Protein AF-A0A7V5WLK6-F1 (afdb_monomer)

Radius of gyration: 20.04 Å; Cα contacts (8 Å, |Δi|>4): 239; chains: 1; bounding box: 49×40×52 Å

Secondary structure (DSSP, 8-state):
-HHHHHHHHHHHHHHHHHHHHHHHHHHHHHTHHHHHHHHHS-SS-TTSS---S--TTSTTHHHHHHHTHHHHHHHHHHHHHHHHHTTT-GGGGGTHHHHHHHHHHHIIIIIIIIIIIIITT--PPPGGGBGGGT-SBPP--TTS----SS--SSS-HHHHHHHGGGTHHHHHTTT-HHHHHHHHHHHHHHHHHHHHHT----

Sequence (202 aa):
MRDLRMNAFCIRICLVAAFLVSASAVIWFTDADLIIARSIYPSGYMFEGIFRWPGWRVNPWAFLYNFAYIPGAILSGSALLILLGSLFVRFLKIYRRSALFLVLLLAIEPGLIVNILFKEHYGRARFVELVGFGGKYQYTNMWEPGESSNNSSFPSGHAAISFYMMAPWFLMRRRKPSQAISWLVGGIGFGLLVGLAILRPT

Structure (mmCIF, N/CA/C/O backbone):
data_AF-A0A7V5WLK6-F1
#
_entry.id   AF-A0A7V5WLK6-F1
#
loop_
_atom_site.group_PDB
_atom_site.id
_atom_site.type_symbol
_atom_site.label_atom_id
_atom_site.label_alt_id
_atom_site.label_comp_id
_atom_site.label_asym_id
_atom_site.label_entity_id
_atom_site.label_seq_id
_atom_site.pdbx_PDB_ins_code
_atom_site.Cartn_x
_atom_site.Cartn_y
_atom_site.Cartn_z
_atom_site.occupancy
_atom_site.B_iso_or_equiv
_atom_site.auth_seq_id
_atom_site.auth_comp_id
_atom_site.auth_asym_id
_atom_site.auth_atom_id
_atom_site.pdbx_PDB_model_num
ATOM 1 N N . MET A 1 1 ? -11.512 24.702 22.474 1.00 60.03 1 MET A N 1
ATOM 2 C CA . MET A 1 1 ? -10.616 23.511 22.557 1.00 60.03 1 MET A CA 1
ATOM 3 C C . MET A 1 1 ? -10.892 22.429 21.500 1.00 60.03 1 MET A C 1
ATOM 5 O O . MET A 1 1 ? -9.925 21.829 21.039 1.00 60.03 1 MET A O 1
ATOM 9 N N . ARG A 1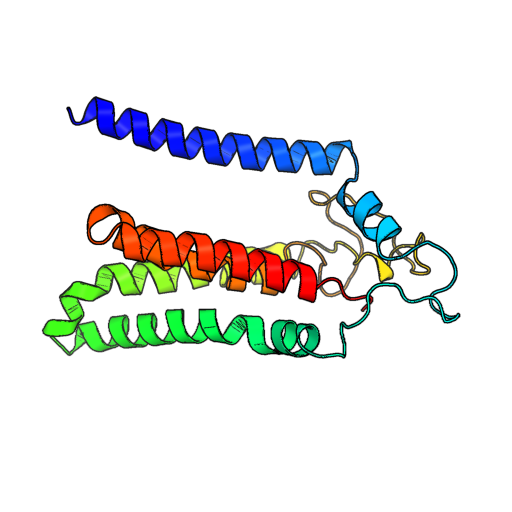 2 ? -12.149 22.138 21.106 1.00 65.81 2 ARG A N 1
ATOM 10 C CA . ARG A 1 2 ? -12.443 21.172 20.018 1.00 65.81 2 ARG A CA 1
ATOM 11 C C . ARG A 1 2 ? -11.971 21.660 18.643 1.00 65.81 2 ARG A C 1
ATOM 13 O O . ARG A 1 2 ? -11.353 20.873 17.934 1.00 65.81 2 ARG A O 1
ATOM 20 N N . ASP A 1 3 ? -12.148 22.943 18.335 1.00 67.12 3 ASP A N 1
ATOM 21 C CA . ASP A 1 3 ? -11.776 23.509 17.024 1.00 67.12 3 ASP A CA 1
ATOM 22 C C . ASP A 1 3 ? -10.267 23.463 16.775 1.00 67.12 3 ASP A C 1
ATOM 24 O O . ASP A 1 3 ? -9.822 23.013 15.726 1.00 67.12 3 ASP A O 1
ATOM 28 N N . LEU A 1 4 ? -9.456 23.767 17.794 1.00 70.19 4 LEU A N 1
ATOM 29 C CA . LEU A 1 4 ? -7.994 23.645 17.717 1.00 70.19 4 LEU A CA 1
ATOM 30 C C . LEU A 1 4 ? -7.533 22.202 17.427 1.00 70.19 4 LEU A C 1
ATOM 32 O O . LEU A 1 4 ? -6.578 21.992 16.681 1.00 70.19 4 LEU A O 1
ATOM 36 N N . ARG A 1 5 ? -8.219 21.188 17.979 1.00 71.44 5 ARG A N 1
ATOM 37 C CA . ARG A 1 5 ? -7.907 19.770 17.709 1.00 71.44 5 ARG A CA 1
ATOM 38 C C . ARG A 1 5 ? -8.354 19.327 16.317 1.00 71.44 5 ARG A C 1
ATOM 40 O O . ARG A 1 5 ? -7.679 18.491 15.719 1.00 71.44 5 ARG A O 1
ATOM 47 N N . MET A 1 6 ? -9.471 19.857 15.824 1.00 70.94 6 MET A N 1
ATOM 48 C CA . MET A 1 6 ? -9.970 19.575 14.478 1.00 70.94 6 MET A CA 1
ATOM 49 C C . MET A 1 6 ? -9.052 20.193 13.422 1.00 70.94 6 MET A C 1
ATOM 51 O O . MET A 1 6 ? -8.607 19.485 12.522 1.00 70.94 6 MET A O 1
ATOM 55 N N . ASN A 1 7 ? -8.636 21.444 13.624 1.00 81.25 7 ASN A N 1
ATOM 56 C CA . ASN A 1 7 ? -7.685 22.133 12.755 1.00 81.25 7 ASN A CA 1
ATOM 57 C C . ASN A 1 7 ? -6.349 21.386 12.697 1.00 81.25 7 ASN A C 1
ATOM 59 O O . ASN A 1 7 ? -5.850 21.103 11.614 1.00 81.25 7 ASN A O 1
ATOM 63 N N . ALA A 1 8 ? -5.809 20.955 13.842 1.00 81.56 8 ALA A N 1
ATOM 64 C CA . ALA A 1 8 ? -4.572 20.175 13.872 1.00 81.56 8 ALA A CA 1
ATOM 65 C C . ALA A 1 8 ? -4.686 18.816 13.150 1.00 81.56 8 ALA A C 1
ATOM 67 O O . ALA A 1 8 ? -3.708 18.342 12.574 1.00 81.56 8 ALA A O 1
ATOM 68 N N . PHE A 1 9 ? -5.853 18.166 13.181 1.00 81.25 9 PHE A N 1
ATOM 69 C CA . PHE A 1 9 ? -6.082 16.911 12.460 1.00 81.25 9 PHE A CA 1
ATOM 70 C C . PHE A 1 9 ? -6.168 17.130 10.947 1.00 81.25 9 PHE A C 1
ATOM 72 O O . PHE A 1 9 ? -5.478 16.433 10.204 1.00 81.25 9 PHE A O 1
ATOM 79 N N . CYS A 1 10 ? -6.950 18.119 10.507 1.00 85.56 10 CYS A N 1
ATOM 80 C CA . CYS A 1 10 ? -7.061 18.481 9.096 1.00 85.56 10 CYS A CA 1
ATOM 81 C C . CYS A 1 10 ? -5.704 18.903 8.528 1.00 85.56 10 CYS A C 1
ATOM 83 O O . CYS A 1 10 ? -5.303 18.390 7.492 1.00 85.56 10 CYS A O 1
ATOM 85 N N . ILE A 1 11 ? -4.944 19.731 9.255 1.00 89.88 11 ILE A N 1
ATOM 86 C CA . ILE A 1 11 ? -3.589 20.137 8.858 1.00 89.88 11 ILE A CA 1
ATOM 87 C C . ILE A 1 11 ? -2.695 18.911 8.647 1.00 89.88 11 ILE A C 1
ATOM 89 O O . ILE A 1 11 ? -2.031 18.816 7.622 1.00 89.88 11 ILE A O 1
ATOM 93 N N . ARG A 1 12 ? -2.698 17.933 9.563 1.00 89.25 12 ARG A N 1
ATOM 94 C CA . ARG A 1 12 ? -1.888 16.709 9.405 1.00 89.25 12 ARG A CA 1
ATOM 95 C C . ARG A 1 12 ? -2.280 15.901 8.170 1.00 89.25 12 ARG A C 1
ATOM 97 O O . ARG A 1 12 ? -1.393 15.398 7.492 1.00 89.25 12 ARG A O 1
ATOM 104 N N . ILE A 1 13 ? -3.576 15.777 7.882 1.00 88.69 13 ILE A N 1
ATOM 105 C CA . ILE A 1 13 ? -4.048 15.101 6.665 1.00 88.69 13 ILE A CA 1
ATOM 106 C C . ILE A 1 13 ? -3.577 15.860 5.428 1.00 88.69 13 ILE A C 1
ATOM 108 O O . ILE A 1 13 ? -3.005 15.244 4.535 1.00 88.69 13 ILE A O 1
ATOM 112 N N . CYS A 1 14 ? -3.761 17.181 5.395 1.00 92.31 14 CYS A N 1
ATOM 113 C CA . CYS A 1 14 ? -3.332 18.009 4.274 1.00 92.31 14 CYS A CA 1
ATOM 114 C C . CYS A 1 14 ? -1.820 17.924 4.054 1.00 92.31 14 CYS A C 1
ATOM 116 O O . CYS A 1 14 ? -1.391 17.834 2.914 1.00 92.31 14 CYS A O 1
ATOM 118 N N . LEU A 1 15 ? -1.015 17.892 5.120 1.00 93.81 15 LEU A N 1
ATOM 119 C CA . LEU A 1 15 ? 0.437 17.738 5.017 1.00 93.81 15 LEU A CA 1
ATOM 120 C C . LEU A 1 15 ? 0.835 16.381 4.430 1.00 93.81 15 LEU A C 1
ATOM 122 O O . LEU A 1 15 ? 1.693 16.329 3.555 1.00 93.81 15 LEU A O 1
ATOM 126 N N . VAL A 1 16 ? 0.206 15.289 4.875 1.00 92.12 16 VAL A N 1
ATOM 127 C CA . VAL A 1 16 ? 0.465 13.954 4.310 1.00 92.12 16 VAL A CA 1
ATOM 128 C C . VAL A 1 16 ? 0.020 13.893 2.850 1.00 92.12 16 VAL A C 1
ATOM 130 O O . VAL A 1 16 ? 0.773 13.415 2.009 1.00 92.12 16 VAL A O 1
ATOM 133 N N . ALA A 1 17 ? -1.165 14.412 2.527 1.00 92.75 17 ALA A N 1
ATOM 134 C CA . ALA A 1 17 ? -1.665 14.453 1.158 1.00 92.75 17 ALA A CA 1
ATOM 135 C C . ALA A 1 17 ? -0.754 15.294 0.253 1.00 92.75 17 ALA A C 1
ATOM 137 O O . ALA A 1 17 ? -0.363 14.829 -0.812 1.00 92.75 17 ALA A O 1
ATOM 138 N N . ALA A 1 18 ? -0.348 16.483 0.702 1.00 95.12 18 ALA A N 1
ATOM 139 C CA . ALA A 1 18 ? 0.586 17.340 -0.019 1.00 95.12 18 ALA A CA 1
ATOM 140 C C . ALA A 1 18 ? 1.934 16.644 -0.230 1.00 95.12 18 ALA A C 1
ATOM 142 O O . ALA A 1 18 ? 2.468 16.691 -1.329 1.00 95.12 18 ALA A O 1
ATOM 143 N N . PHE A 1 19 ? 2.462 15.947 0.779 1.00 95.38 19 PHE A N 1
ATOM 144 C CA . PHE A 1 19 ? 3.685 15.161 0.626 1.00 95.38 19 PHE A CA 1
ATOM 145 C C . PHE A 1 19 ? 3.534 14.063 -0.436 1.00 95.38 19 PHE A C 1
ATOM 147 O O . PHE A 1 19 ? 4.385 13.955 -1.313 1.00 95.38 19 PHE A O 1
ATOM 154 N N . LEU A 1 20 ? 2.450 13.280 -0.396 1.00 93.12 20 LEU A N 1
ATOM 155 C CA . LEU A 1 20 ? 2.212 12.195 -1.355 1.00 93.12 20 LEU A CA 1
ATOM 156 C C . LEU A 1 20 ? 1.997 12.714 -2.783 1.00 93.12 20 LEU A C 1
ATOM 158 O O . LEU A 1 20 ? 2.531 12.135 -3.728 1.00 93.12 20 LEU A O 1
ATOM 162 N N . VAL A 1 21 ? 1.255 13.812 -2.945 1.00 94.31 21 VAL A N 1
ATOM 163 C CA . VAL A 1 21 ? 1.033 14.461 -4.245 1.00 94.31 21 VAL A CA 1
ATOM 164 C C . VAL A 1 21 ? 2.337 15.039 -4.781 1.00 94.31 21 VAL A C 1
ATOM 166 O O . VAL A 1 21 ? 2.666 14.794 -5.935 1.00 94.31 21 VAL A O 1
ATOM 169 N N . SER A 1 22 ? 3.118 15.734 -3.952 1.00 95.00 22 SER A N 1
ATOM 170 C CA . SER A 1 22 ? 4.418 16.278 -4.354 1.00 95.00 22 SER A CA 1
ATOM 171 C C . SER A 1 22 ? 5.411 15.176 -4.715 1.00 95.00 22 SER A C 1
ATOM 173 O O . SER A 1 22 ? 6.064 15.268 -5.748 1.00 95.00 22 SER A O 1
ATOM 175 N N . ALA A 1 23 ? 5.498 14.105 -3.920 1.00 92.62 23 ALA A N 1
ATOM 176 C CA . ALA A 1 23 ? 6.332 12.948 -4.241 1.00 92.62 23 ALA A CA 1
ATOM 177 C C . ALA A 1 23 ? 5.900 12.305 -5.567 1.00 92.62 23 ALA A C 1
ATOM 179 O O . ALA A 1 23 ? 6.743 11.972 -6.397 1.00 92.62 23 ALA A O 1
ATOM 180 N N . SER A 1 24 ? 4.587 12.203 -5.797 1.00 91.62 24 SER A N 1
ATOM 181 C CA . SER A 1 24 ? 4.051 11.694 -7.057 1.00 91.62 24 SER A CA 1
ATOM 182 C C . SER A 1 24 ? 4.385 12.617 -8.234 1.00 91.62 24 SER A C 1
ATOM 184 O O . SER A 1 24 ? 4.811 12.152 -9.284 1.00 91.62 24 SER A O 1
ATOM 186 N N . ALA A 1 25 ? 4.259 13.932 -8.065 1.00 93.25 25 ALA A N 1
ATOM 187 C CA . ALA A 1 25 ? 4.612 14.899 -9.097 1.00 93.25 25 ALA A CA 1
ATOM 188 C C . ALA A 1 25 ? 6.106 14.825 -9.445 1.00 93.25 25 ALA A C 1
ATOM 190 O O . ALA A 1 25 ? 6.458 14.828 -10.618 1.00 93.25 25 ALA A O 1
ATOM 191 N N . VAL A 1 26 ? 6.984 14.691 -8.444 1.00 93.88 26 VAL A N 1
ATOM 192 C CA . VAL A 1 26 ? 8.426 14.526 -8.674 1.00 93.88 26 VAL A CA 1
ATOM 193 C C . VAL A 1 26 ? 8.701 13.282 -9.512 1.00 93.88 26 VAL A C 1
ATOM 195 O O . VAL A 1 26 ? 9.398 13.389 -10.516 1.00 93.88 26 VAL A O 1
ATOM 198 N N . ILE A 1 27 ? 8.139 12.124 -9.148 1.00 91.62 27 ILE A N 1
ATOM 199 C CA . ILE A 1 27 ? 8.331 10.887 -9.921 1.00 91.62 27 ILE A CA 1
ATOM 200 C C . ILE A 1 27 ? 7.817 11.073 -11.353 1.00 91.62 27 ILE A C 1
ATOM 202 O O . ILE A 1 27 ? 8.524 10.728 -12.292 1.00 91.62 27 ILE A O 1
ATOM 206 N N . TRP A 1 28 ? 6.645 11.690 -11.513 1.00 91.25 28 TRP A N 1
ATOM 207 C CA . TRP A 1 28 ? 6.031 11.926 -12.816 1.00 91.25 28 TRP A CA 1
ATOM 208 C C . TRP A 1 28 ? 6.893 12.812 -13.723 1.00 91.25 28 TRP A C 1
ATOM 210 O O . TRP A 1 28 ? 7.136 12.459 -14.867 1.00 91.25 28 TRP A O 1
ATOM 220 N N . PHE A 1 29 ? 7.387 13.949 -13.227 1.00 92.88 29 PHE A N 1
ATOM 221 C CA . PHE A 1 29 ? 8.146 14.897 -14.051 1.00 92.88 29 PHE A CA 1
ATOM 222 C C . PHE A 1 29 ? 9.606 14.503 -14.291 1.00 92.88 29 PHE A C 1
ATOM 224 O O . PHE A 1 29 ? 10.246 15.087 -15.163 1.00 92.88 29 PHE A O 1
ATOM 231 N N . THR A 1 30 ? 10.158 13.575 -13.507 1.00 91.44 30 THR A N 1
ATOM 232 C CA . THR A 1 30 ? 11.584 13.214 -13.588 1.00 91.44 30 THR A CA 1
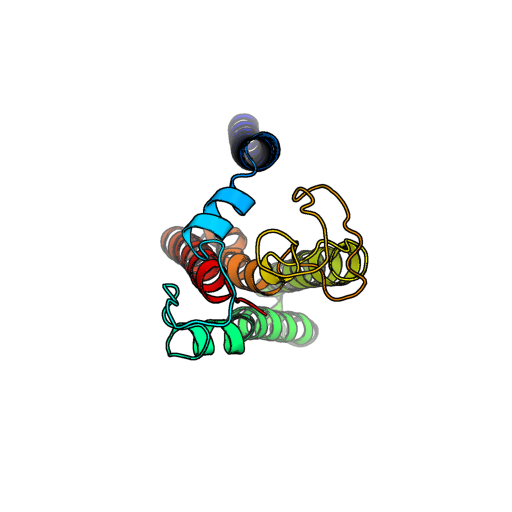ATOM 233 C C . THR A 1 30 ? 11.834 11.793 -14.075 1.00 91.44 30 THR A C 1
ATOM 235 O O . THR A 1 30 ? 12.996 11.419 -14.221 1.00 91.44 30 THR A O 1
ATOM 238 N N . ASP A 1 31 ? 10.780 10.996 -14.287 1.00 90.06 31 ASP A N 1
ATOM 239 C CA . ASP A 1 31 ? 10.880 9.555 -14.547 1.00 90.06 31 ASP A CA 1
ATOM 240 C C . ASP A 1 31 ? 11.804 8.868 -13.527 1.00 90.06 31 ASP A C 1
ATOM 242 O O . ASP A 1 31 ? 12.641 8.018 -13.855 1.00 90.06 31 ASP A O 1
ATOM 246 N N . ALA A 1 32 ? 11.702 9.296 -12.260 1.00 89.44 32 ALA A N 1
ATOM 247 C CA . ALA A 1 32 ? 12.601 8.860 -11.194 1.00 89.44 32 ALA A CA 1
ATOM 248 C C . ALA A 1 32 ? 12.597 7.335 -11.038 1.00 89.44 32 ALA A C 1
ATOM 250 O O . ALA A 1 32 ? 13.627 6.736 -10.735 1.00 89.44 32 ALA A O 1
ATOM 251 N N . ASP A 1 33 ? 11.451 6.699 -11.262 1.00 87.25 33 ASP A N 1
ATOM 252 C CA . ASP A 1 33 ? 11.305 5.251 -11.238 1.00 87.25 33 ASP A CA 1
ATOM 253 C C . ASP A 1 33 ? 12.078 4.567 -12.376 1.00 87.25 33 ASP A C 1
ATOM 255 O O . ASP A 1 33 ? 12.741 3.559 -12.125 1.00 87.25 33 ASP A O 1
ATOM 259 N N . LEU A 1 34 ? 12.089 5.133 -13.588 1.00 86.38 34 LEU A N 1
ATOM 260 C CA . LEU A 1 34 ? 12.911 4.643 -14.698 1.00 86.38 34 LEU A CA 1
ATOM 261 C C . LEU A 1 34 ? 14.410 4.833 -14.428 1.00 86.38 34 LEU A C 1
ATOM 263 O O . LEU A 1 34 ? 15.204 3.934 -14.711 1.00 86.38 34 LEU A O 1
ATOM 267 N N . ILE A 1 35 ? 14.809 5.975 -13.860 1.00 87.62 35 ILE A N 1
ATOM 268 C CA . ILE A 1 35 ? 16.206 6.250 -13.482 1.00 87.62 35 ILE A CA 1
ATOM 269 C C . ILE A 1 35 ? 16.682 5.244 -12.427 1.00 87.62 35 ILE A C 1
ATOM 271 O O . ILE A 1 35 ? 17.764 4.666 -12.560 1.00 87.62 35 ILE A O 1
ATOM 275 N N . ILE A 1 36 ? 15.862 4.988 -11.403 1.00 84.31 36 ILE A N 1
ATOM 276 C CA . ILE A 1 36 ? 16.144 3.977 -10.379 1.00 84.31 36 ILE A CA 1
ATOM 277 C C . ILE A 1 36 ? 16.197 2.580 -11.009 1.00 84.31 36 ILE A C 1
ATOM 279 O O . ILE A 1 36 ? 17.116 1.817 -10.725 1.00 84.31 36 ILE A O 1
ATOM 283 N N . ALA A 1 37 ? 15.271 2.239 -11.908 1.00 81.50 37 ALA A N 1
ATOM 284 C CA . ALA A 1 37 ? 15.290 0.947 -12.588 1.00 81.50 37 ALA A CA 1
ATOM 285 C C . ALA A 1 37 ? 16.581 0.743 -13.398 1.00 81.50 37 ALA A C 1
ATOM 287 O O . ALA A 1 37 ? 17.187 -0.321 -13.309 1.00 81.50 37 ALA A O 1
ATOM 288 N N . ARG A 1 38 ? 17.052 1.766 -14.124 1.00 80.31 38 ARG A N 1
ATOM 289 C CA . ARG A 1 38 ? 18.309 1.720 -14.894 1.00 80.31 38 ARG A CA 1
ATOM 290 C C . ARG A 1 38 ? 19.555 1.629 -14.016 1.00 80.31 38 ARG A C 1
ATOM 292 O O . ARG A 1 38 ? 20.524 0.994 -14.418 1.00 80.31 38 ARG A O 1
ATOM 299 N N . SER A 1 39 ? 19.555 2.250 -12.835 1.00 80.19 39 SER A N 1
ATOM 300 C CA . SER A 1 39 ? 20.701 2.162 -11.918 1.00 80.19 39 SER A CA 1
ATOM 301 C C . SER A 1 39 ? 20.834 0.772 -11.291 1.00 80.19 39 SER A C 1
ATOM 303 O O . SER A 1 39 ? 21.948 0.314 -11.036 1.00 80.19 39 SER A O 1
ATOM 305 N N . ILE A 1 40 ? 19.707 0.082 -11.091 1.00 74.38 40 ILE A N 1
ATOM 306 C CA . ILE A 1 40 ? 19.662 -1.296 -10.589 1.00 74.38 40 ILE A CA 1
ATOM 307 C C . ILE A 1 40 ? 19.914 -2.305 -11.721 1.00 74.38 40 ILE A C 1
ATOM 309 O O . ILE A 1 40 ? 20.591 -3.312 -11.505 1.00 74.38 40 ILE A O 1
ATOM 313 N N . TYR A 1 41 ? 19.410 -2.021 -12.924 1.00 71.25 41 TYR A N 1
ATOM 314 C CA . TYR A 1 41 ? 19.515 -2.860 -14.119 1.00 71.25 41 TYR A CA 1
ATOM 315 C C . TYR A 1 41 ? 20.116 -2.059 -15.290 1.00 71.25 41 TYR A C 1
ATOM 317 O O . TYR A 1 41 ? 19.371 -1.549 -16.129 1.00 71.25 41 TYR A O 1
ATOM 325 N N . PRO A 1 42 ? 21.454 -1.921 -15.370 1.00 64.31 42 PRO A N 1
ATOM 326 C CA . PRO A 1 42 ? 22.096 -1.221 -16.477 1.00 64.31 42 PRO A CA 1
ATOM 327 C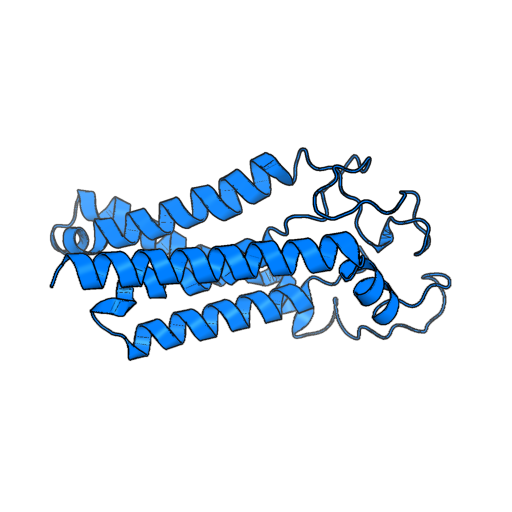 C . PRO A 1 42 ? 21.738 -1.880 -17.815 1.00 64.31 42 PRO A C 1
ATOM 329 O O . PRO A 1 42 ? 21.825 -3.097 -17.959 1.00 64.31 42 PRO A O 1
ATOM 332 N N . SER A 1 43 ? 21.316 -1.069 -18.784 1.00 59.75 43 SER A N 1
ATOM 333 C CA . SER A 1 43 ? 20.962 -1.496 -20.140 1.00 59.75 43 SER A CA 1
ATOM 334 C C . SER A 1 43 ? 22.125 -2.213 -20.825 1.00 59.75 43 SER A C 1
ATOM 336 O O . SER A 1 43 ? 23.240 -1.693 -20.859 1.00 59.75 43 SER A O 1
ATOM 338 N N . GLY A 1 44 ? 21.837 -3.361 -21.430 1.00 52.44 44 GLY A N 1
ATOM 339 C CA . GLY A 1 44 ? 22.819 -4.220 -22.079 1.00 52.44 44 GLY A CA 1
ATOM 340 C C . GLY A 1 44 ? 22.448 -5.657 -21.775 1.00 52.44 44 GLY A C 1
ATOM 341 O O . GLY A 1 44 ? 22.664 -6.099 -20.660 1.00 52.44 44 GLY A O 1
ATOM 342 N N . TYR A 1 45 ? 21.795 -6.309 -22.740 1.00 49.28 45 TYR A N 1
ATOM 343 C CA . TYR A 1 45 ? 21.450 -7.732 -22.790 1.00 49.28 45 TYR A CA 1
ATOM 344 C C . TYR A 1 45 ? 21.355 -8.438 -21.428 1.00 49.28 45 TYR A C 1
ATOM 346 O O . TYR A 1 45 ? 22.364 -8.778 -20.815 1.00 49.28 45 TYR A O 1
ATOM 354 N N . MET A 1 46 ? 20.135 -8.799 -21.023 1.00 49.84 46 MET A N 1
ATOM 355 C CA . MET A 1 46 ? 19.830 -9.656 -19.861 1.00 49.84 46 MET A CA 1
ATOM 356 C C . MET A 1 46 ? 20.504 -11.060 -19.910 1.00 49.84 46 MET A C 1
ATOM 358 O O . MET A 1 46 ? 20.157 -11.945 -19.135 1.00 49.84 46 MET A O 1
ATOM 362 N N . PHE A 1 47 ? 21.468 -11.281 -20.810 1.00 45.97 47 PHE A N 1
ATOM 363 C CA . PHE A 1 47 ? 22.090 -12.554 -21.142 1.00 45.97 47 PHE A CA 1
ATOM 364 C C . PHE A 1 47 ? 23.571 -12.709 -20.774 1.00 45.97 47 PHE A C 1
ATOM 366 O O . PHE A 1 47 ? 24.056 -13.831 -20.866 1.00 45.97 47 PHE A O 1
ATOM 373 N N . GLU A 1 48 ? 24.283 -11.690 -20.277 1.00 41.62 48 GLU A N 1
ATOM 374 C CA . GLU A 1 48 ? 25.685 -11.885 -19.860 1.00 41.62 48 GLU A CA 1
ATOM 375 C C . GLU A 1 48 ? 25.989 -11.358 -18.454 1.00 41.62 48 GLU A C 1
ATOM 377 O O . GLU A 1 48 ? 26.410 -10.225 -18.257 1.00 41.62 48 GLU A O 1
ATOM 382 N N . GLY A 1 49 ? 25.789 -12.227 -17.457 1.00 47.09 49 GLY A N 1
ATOM 383 C CA . GLY A 1 49 ? 26.690 -12.390 -16.304 1.00 47.09 49 GLY A CA 1
ATOM 384 C C . GLY A 1 49 ? 26.895 -11.245 -15.300 1.00 47.09 49 GLY A C 1
ATOM 385 O O . GLY A 1 49 ? 27.487 -11.495 -14.253 1.00 47.09 49 GLY A O 1
ATOM 386 N N . ILE A 1 50 ? 26.409 -10.025 -15.533 1.00 47.06 50 ILE A N 1
ATOM 387 C CA . ILE A 1 50 ? 26.664 -8.866 -14.663 1.00 47.06 50 ILE A CA 1
ATOM 388 C C . ILE A 1 50 ? 25.358 -8.445 -13.968 1.00 47.06 50 ILE A C 1
ATOM 390 O O . ILE A 1 50 ? 24.777 -7.396 -14.226 1.00 47.06 50 ILE A O 1
ATOM 394 N N . PHE A 1 51 ? 24.875 -9.293 -13.056 1.00 50.19 51 PHE A N 1
ATOM 395 C CA . PHE A 1 51 ? 23.753 -8.987 -12.158 1.00 50.19 51 PHE A CA 1
ATOM 396 C C . PHE A 1 51 ? 24.247 -8.208 -10.924 1.00 50.19 51 PHE A C 1
ATOM 398 O O . PHE A 1 51 ? 25.073 -8.717 -10.169 1.00 50.19 51 PHE A O 1
ATOM 405 N N . ARG A 1 52 ? 23.713 -7.003 -10.662 1.00 52.94 52 ARG A N 1
ATOM 406 C CA . ARG A 1 52 ? 23.973 -6.234 -9.419 1.00 52.94 52 ARG A CA 1
ATOM 407 C C . ARG A 1 52 ? 22.745 -6.038 -8.508 1.00 52.94 52 ARG A C 1
ATOM 409 O O . ARG A 1 52 ? 22.811 -5.241 -7.578 1.00 52.94 52 ARG A O 1
ATOM 416 N N . TRP A 1 53 ? 21.672 -6.823 -8.682 1.00 57.88 53 TRP A N 1
ATOM 417 C CA . TRP A 1 53 ? 20.699 -7.083 -7.604 1.00 57.88 53 TRP A CA 1
ATOM 418 C C . TRP A 1 53 ? 20.840 -8.538 -7.130 1.00 57.88 53 TRP A C 1
ATOM 420 O O . TRP A 1 53 ? 20.478 -9.459 -7.865 1.00 57.88 53 TRP A O 1
ATOM 430 N N . PRO A 1 54 ? 21.385 -8.788 -5.928 1.00 55.44 54 PRO A N 1
ATOM 431 C CA . PRO A 1 54 ? 22.046 -10.054 -5.624 1.00 55.44 54 PRO A CA 1
ATOM 432 C C . PRO A 1 54 ? 21.106 -11.219 -5.297 1.00 55.44 54 PRO A C 1
ATOM 434 O O . PRO A 1 54 ? 21.599 -12.263 -4.881 1.00 55.44 54 PRO A O 1
ATOM 437 N N . GLY A 1 55 ? 19.774 -11.093 -5.405 1.00 59.59 55 GLY A N 1
ATOM 438 C CA . GLY A 1 55 ? 19.002 -12.011 -4.580 1.00 59.59 55 GLY A CA 1
ATOM 439 C C . GLY A 1 55 ? 17.514 -12.198 -4.708 1.00 59.59 55 GLY A C 1
ATOM 440 O O . GLY A 1 55 ? 16.952 -12.701 -3.748 1.00 59.59 55 GLY A O 1
ATOM 441 N N . TRP A 1 56 ? 16.838 -11.920 -5.820 1.00 61.56 56 TRP A N 1
ATOM 442 C CA . TRP A 1 56 ? 15.399 -12.236 -5.866 1.00 61.56 56 TRP A CA 1
ATOM 443 C C . TRP A 1 56 ? 15.071 -13.729 -5.624 1.00 61.56 56 TRP A C 1
ATOM 445 O O . TRP A 1 56 ? 13.958 -14.049 -5.195 1.00 61.56 56 TRP A O 1
ATOM 455 N N . ARG A 1 57 ? 16.047 -14.619 -5.880 1.00 65.88 57 ARG A N 1
ATOM 456 C CA . ARG A 1 57 ? 16.022 -16.059 -5.561 1.00 65.88 57 ARG A CA 1
ATOM 457 C C . ARG A 1 57 ? 16.749 -16.438 -4.266 1.00 65.88 57 ARG A C 1
ATOM 459 O O . ARG A 1 57 ? 16.631 -17.585 -3.851 1.00 65.88 57 ARG A O 1
ATOM 466 N N . VAL A 1 58 ? 17.491 -15.525 -3.639 1.00 77.38 58 VAL A N 1
ATOM 467 C CA . VAL A 1 58 ? 18.249 -15.822 -2.414 1.00 77.38 58 VAL A CA 1
ATOM 468 C C . VAL A 1 58 ? 17.542 -15.251 -1.191 1.00 77.38 58 VAL A C 1
ATOM 470 O O . VAL A 1 58 ? 16.771 -14.288 -1.263 1.00 77.38 58 VAL A O 1
ATOM 473 N N . ASN A 1 59 ? 17.799 -15.857 -0.040 1.00 81.31 59 ASN A N 1
ATOM 474 C CA . ASN A 1 59 ? 17.327 -15.307 1.221 1.00 81.31 59 ASN A CA 1
ATOM 475 C C . ASN A 1 59 ? 18.093 -14.016 1.558 1.00 81.31 59 ASN A C 1
ATOM 477 O O . ASN A 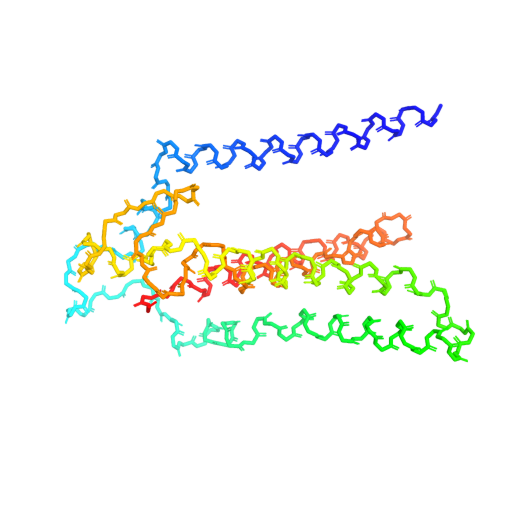1 59 ? 19.289 -13.937 1.276 1.00 81.31 59 ASN A O 1
ATOM 481 N N . PRO A 1 60 ? 17.432 -13.005 2.154 1.00 84.06 60 PRO A N 1
ATOM 482 C CA . PRO A 1 60 ? 16.054 -13.017 2.670 1.00 84.06 60 PRO A CA 1
ATOM 483 C C . PRO A 1 60 ? 14.972 -12.581 1.661 1.00 84.06 60 PRO A C 1
ATOM 485 O O . PRO A 1 60 ? 13.784 -12.652 1.969 1.00 84.06 60 PRO A O 1
ATOM 488 N N . TRP A 1 61 ? 15.336 -12.125 0.462 1.00 83.69 61 TRP A N 1
ATOM 489 C CA . TRP A 1 61 ? 14.395 -11.479 -0.464 1.00 83.69 61 TRP A CA 1
ATOM 490 C C . TRP A 1 61 ? 13.360 -12.437 -1.047 1.00 83.69 61 TRP A C 1
ATOM 492 O O . TRP A 1 61 ? 12.189 -12.079 -1.160 1.00 83.69 61 TRP A O 1
ATOM 502 N N . ALA A 1 62 ? 13.764 -13.668 -1.373 1.00 82.50 62 ALA A N 1
ATOM 503 C CA . ALA A 1 62 ? 12.834 -14.700 -1.824 1.00 82.50 62 ALA A CA 1
ATOM 504 C C . ALA A 1 62 ? 11.779 -15.014 -0.752 1.00 82.50 62 ALA A C 1
ATOM 506 O O . ALA A 1 62 ? 10.592 -15.113 -1.062 1.00 82.50 62 ALA A O 1
ATOM 507 N N . PHE A 1 63 ? 12.201 -15.110 0.513 1.00 87.06 63 PHE A N 1
ATOM 508 C CA . PHE A 1 63 ? 11.300 -15.293 1.648 1.00 87.06 63 PHE A CA 1
ATOM 509 C C . PHE A 1 63 ? 10.338 -14.109 1.789 1.00 87.06 63 PHE A C 1
ATOM 511 O O . PHE A 1 63 ? 9.127 -14.310 1.834 1.00 87.06 63 PHE A O 1
ATOM 518 N N . LEU A 1 64 ? 10.855 -12.876 1.789 1.00 87.44 64 LEU A N 1
ATOM 519 C CA . LEU A 1 64 ? 10.024 -11.675 1.883 1.00 87.44 64 LEU A CA 1
ATOM 520 C C . LEU A 1 64 ? 8.997 -11.614 0.755 1.00 87.44 64 LEU A C 1
ATOM 522 O O . LEU A 1 64 ? 7.830 -11.383 1.026 1.00 87.44 64 LEU A O 1
ATOM 526 N N . TYR A 1 65 ? 9.392 -11.887 -0.485 1.00 84.69 65 TYR A N 1
ATOM 527 C CA . TYR A 1 65 ? 8.465 -11.907 -1.613 1.00 84.69 65 TYR A CA 1
ATOM 528 C C . TYR A 1 65 ? 7.355 -12.950 -1.424 1.00 84.69 65 TYR A C 1
ATOM 530 O O . TYR A 1 65 ? 6.174 -12.626 -1.513 1.00 84.69 65 TYR A O 1
ATOM 538 N N . ASN A 1 66 ? 7.731 -14.199 -1.132 1.00 87.44 66 ASN A N 1
ATOM 539 C CA . ASN A 1 66 ? 6.784 -15.313 -1.072 1.00 87.44 66 ASN A CA 1
ATOM 540 C C . ASN A 1 66 ? 5.868 -15.257 0.156 1.00 87.44 66 ASN A C 1
ATOM 542 O O . ASN A 1 66 ? 4.785 -15.829 0.124 1.00 87.44 66 ASN A O 1
ATOM 546 N N . PHE A 1 67 ? 6.292 -14.595 1.235 1.00 90.50 67 PHE A N 1
ATOM 547 C CA . PHE A 1 67 ? 5.583 -14.603 2.515 1.00 90.50 67 PHE A CA 1
ATOM 548 C C . PHE A 1 67 ? 5.157 -13.209 2.999 1.00 90.50 67 PHE A C 1
ATOM 550 O O . PHE A 1 67 ? 4.578 -13.095 4.079 1.00 90.50 67 PHE A O 1
ATOM 557 N N . ALA A 1 68 ? 5.359 -12.149 2.206 1.00 90.56 68 ALA A N 1
ATOM 558 C CA . ALA A 1 68 ? 4.977 -10.774 2.556 1.00 90.56 68 ALA A CA 1
ATOM 559 C C . ALA A 1 68 ? 3.493 -10.612 2.907 1.00 90.56 68 ALA A C 1
ATOM 561 O O . ALA A 1 68 ? 3.142 -9.747 3.710 1.00 90.56 68 ALA A O 1
ATOM 562 N N . TYR A 1 69 ? 2.620 -11.436 2.322 1.00 91.94 69 TYR A N 1
ATOM 563 C CA . TYR A 1 69 ? 1.183 -11.382 2.577 1.00 91.94 69 TYR A CA 1
ATOM 564 C C . TYR A 1 69 ? 0.789 -12.001 3.928 1.00 91.94 69 TYR A C 1
ATOM 566 O O . TYR A 1 69 ? -0.271 -11.660 4.454 1.00 91.94 69 TYR A O 1
ATOM 574 N N . ILE A 1 70 ? 1.615 -12.888 4.507 1.00 94.56 70 ILE A N 1
ATOM 575 C CA . ILE A 1 70 ? 1.272 -13.647 5.721 1.00 94.56 70 ILE A CA 1
ATOM 576 C C . ILE A 1 70 ? 0.952 -12.720 6.902 1.00 94.56 70 ILE A C 1
ATOM 578 O O . ILE A 1 70 ? -0.110 -12.901 7.499 1.00 94.56 70 ILE A O 1
ATOM 582 N N . PRO A 1 71 ? 1.779 -11.713 7.251 1.00 94.56 71 PRO A N 1
ATOM 583 C CA . PRO A 1 71 ? 1.475 -10.835 8.379 1.00 94.56 71 PRO A CA 1
ATOM 584 C C . PRO A 1 71 ? 0.140 -10.094 8.218 1.00 94.56 71 PRO A C 1
ATOM 586 O O . PRO A 1 71 ? -0.667 -10.067 9.149 1.00 94.56 71 PRO A O 1
ATOM 589 N N . GLY A 1 72 ? -0.135 -9.564 7.020 1.00 93.88 72 GLY A N 1
ATOM 590 C CA . GLY A 1 72 ? -1.398 -8.888 6.713 1.00 93.88 72 GLY A CA 1
ATOM 591 C C . GLY A 1 72 ? -2.602 -9.835 6.754 1.00 93.88 72 GLY A C 1
ATOM 592 O O . GLY A 1 72 ? -3.665 -9.464 7.266 1.00 93.88 72 GLY A O 1
ATOM 593 N N . ALA A 1 73 ? -2.424 -11.075 6.286 1.00 93.94 73 ALA A N 1
ATOM 594 C CA . ALA A 1 73 ? -3.434 -12.128 6.332 1.00 93.94 73 ALA A CA 1
ATOM 595 C C . ALA A 1 73 ? -3.730 -12.587 7.767 1.00 93.94 73 ALA A C 1
ATOM 597 O O . ALA A 1 73 ? -4.895 -12.717 8.128 1.00 93.94 73 ALA A O 1
ATOM 598 N N . ILE A 1 74 ? -2.714 -12.761 8.619 1.00 96.88 74 ILE A N 1
ATOM 599 C CA . ILE A 1 74 ? -2.897 -13.093 10.041 1.00 96.88 74 ILE A CA 1
ATOM 600 C C . ILE A 1 74 ? -3.614 -11.948 10.767 1.00 96.88 74 ILE A C 1
ATOM 602 O O . ILE A 1 74 ? -4.580 -12.183 11.499 1.00 96.88 74 ILE A O 1
ATOM 606 N N . LEU A 1 75 ? -3.183 -10.700 10.553 1.00 96.44 75 LEU A N 1
ATOM 607 C CA . LEU A 1 75 ? -3.795 -9.529 11.182 1.00 96.44 75 LEU A CA 1
ATOM 608 C C . LEU A 1 75 ? -5.275 -9.391 10.796 1.00 96.44 75 LEU A C 1
ATOM 610 O O . LEU A 1 75 ? -6.131 -9.181 11.653 1.00 96.44 75 LEU A O 1
ATOM 614 N N . SER A 1 76 ? -5.595 -9.553 9.517 1.00 95.06 76 SER A N 1
ATOM 615 C CA . SER A 1 76 ? -6.970 -9.395 9.031 1.00 95.06 76 SER A CA 1
ATOM 616 C C . SER A 1 76 ? -7.831 -10.628 9.278 1.00 95.06 76 SER A C 1
ATOM 618 O O . SER A 1 76 ? -9.011 -10.490 9.580 1.00 95.06 76 SER A O 1
ATOM 620 N N . GLY A 1 77 ? -7.252 -11.828 9.220 1.00 96.88 77 GLY A N 1
ATOM 621 C CA . GLY A 1 77 ? -7.919 -13.079 9.572 1.00 96.88 77 GLY A CA 1
ATOM 622 C C . GLY A 1 77 ? -8.303 -13.106 11.048 1.00 96.88 77 GLY A C 1
ATOM 623 O O . GLY A 1 77 ? -9.451 -13.387 11.381 1.00 96.88 77 GLY A O 1
ATOM 624 N N . SER A 1 78 ? -7.395 -12.707 11.943 1.00 97.31 78 SER A N 1
ATOM 625 C CA . SER A 1 78 ? -7.717 -12.550 13.367 1.00 97.31 78 SER A CA 1
ATOM 626 C C . SER A 1 78 ? -8.769 -11.461 13.604 1.00 97.31 78 SER A C 1
ATOM 628 O O . SER A 1 78 ? -9.702 -11.674 14.378 1.00 97.31 78 SER A O 1
ATOM 630 N N . ALA A 1 79 ? -8.695 -10.330 12.892 1.00 96.94 79 ALA A N 1
ATOM 631 C CA . ALA A 1 79 ? -9.737 -9.308 12.933 1.00 96.94 79 ALA A CA 1
ATOM 632 C C . ALA A 1 79 ? -11.099 -9.854 12.465 1.00 96.94 79 ALA A C 1
ATOM 634 O O . ALA A 1 79 ? -12.107 -9.617 13.127 1.00 96.94 79 ALA A O 1
ATOM 635 N N . LEU A 1 80 ? -11.143 -10.635 11.386 1.00 97.25 80 LEU A N 1
ATOM 636 C CA . LEU A 1 80 ? -12.368 -11.253 10.881 1.00 97.25 80 LEU A CA 1
ATOM 637 C C . LEU A 1 80 ? -12.964 -12.236 11.894 1.00 97.25 80 LEU A C 1
ATOM 639 O O . LEU A 1 80 ? -14.157 -12.165 12.183 1.00 97.25 80 LEU A O 1
ATOM 643 N N . LEU A 1 81 ? -12.139 -13.091 12.500 1.00 97.62 81 LEU A N 1
ATOM 644 C CA . LEU A 1 81 ? -12.579 -14.012 13.551 1.00 97.62 81 LEU A CA 1
ATOM 645 C C . LEU A 1 81 ? -13.140 -13.261 14.765 1.00 97.62 81 LEU A C 1
ATOM 647 O O . LEU A 1 81 ? -14.186 -13.639 15.290 1.00 97.62 81 LEU A O 1
ATOM 651 N N . ILE A 1 82 ? -12.508 -12.159 15.180 1.00 97.19 82 ILE A N 1
ATOM 652 C CA . ILE A 1 82 ? -13.026 -11.293 16.251 1.00 97.19 82 ILE A CA 1
ATOM 653 C C . ILE A 1 82 ? -14.360 -10.658 15.842 1.00 97.19 82 ILE A C 1
ATOM 655 O O . ILE A 1 82 ? -15.283 -10.592 16.655 1.00 97.19 82 ILE A O 1
ATOM 659 N N . LEU A 1 83 ? -14.481 -10.189 14.598 1.00 96.75 83 LEU A N 1
ATOM 660 C CA . LEU A 1 83 ? -15.695 -9.561 14.082 1.00 96.75 83 LEU A CA 1
ATOM 661 C C . LEU A 1 83 ? -16.872 -10.544 14.094 1.00 96.75 83 LEU A C 1
ATOM 663 O O . LEU A 1 83 ? -17.922 -10.215 14.649 1.00 96.75 83 LEU A O 1
ATOM 667 N N . LEU A 1 84 ? -16.679 -11.748 13.555 1.00 96.88 84 LEU A N 1
ATOM 668 C CA . LEU A 1 84 ? -17.689 -12.809 13.531 1.00 96.88 84 LEU A CA 1
ATOM 669 C C . LEU A 1 84 ? -17.998 -13.316 14.946 1.00 96.88 84 LEU A C 1
ATOM 671 O O . LEU A 1 84 ? -19.159 -13.387 15.344 1.00 96.88 84 LEU A O 1
ATOM 675 N N . GLY A 1 85 ? -16.967 -13.564 15.756 1.00 96.19 85 GLY A N 1
ATOM 676 C CA . GLY A 1 85 ? -17.114 -13.986 17.148 1.00 96.19 85 GLY A CA 1
ATOM 677 C C . GLY A 1 85 ? -17.842 -12.957 18.017 1.00 96.19 85 GLY A C 1
ATOM 678 O O . GLY A 1 85 ? -18.578 -13.331 18.928 1.00 96.19 85 GLY A O 1
ATOM 679 N N . SER A 1 86 ? -17.724 -11.659 17.714 1.00 95.88 86 SER A N 1
ATOM 680 C CA . SER A 1 86 ? -18.428 -10.591 18.443 1.00 95.88 86 SER A CA 1
ATOM 681 C C . SER A 1 86 ? -19.956 -10.637 18.320 1.00 95.88 86 SER A C 1
ATOM 683 O O . SER A 1 86 ? -20.650 -9.978 19.103 1.00 95.88 86 SER A O 1
ATOM 685 N N . LEU A 1 87 ? -20.486 -11.410 17.365 1.00 94.44 87 LEU A N 1
ATOM 686 C CA . LEU A 1 87 ? -21.921 -11.661 17.230 1.00 94.44 87 LEU A CA 1
ATOM 687 C C . LEU A 1 87 ? -22.438 -12.574 18.348 1.00 94.44 87 LEU A C 1
ATOM 689 O O . LEU A 1 87 ? -23.536 -12.351 18.853 1.00 94.44 87 LEU A O 1
ATOM 693 N N . PHE A 1 88 ? -21.617 -13.529 18.788 1.00 96.19 88 PHE A N 1
ATOM 694 C CA . PHE A 1 88 ? -21.996 -14.553 19.763 1.00 96.19 88 PHE A CA 1
ATOM 695 C C . PHE A 1 88 ? -21.408 -14.293 21.155 1.00 96.19 88 PHE A C 1
ATOM 697 O O . PHE A 1 88 ? -22.027 -14.599 22.170 1.00 96.19 88 PHE A O 1
ATOM 704 N N . VAL A 1 89 ? -20.228 -13.673 21.231 1.00 95.56 89 VAL A N 1
ATOM 705 C CA . VAL A 1 89 ? -19.454 -13.544 22.470 1.00 95.56 89 VAL A CA 1
ATOM 706 C C . VAL A 1 89 ? -19.423 -12.094 22.956 1.00 95.56 89 VAL A C 1
ATOM 708 O O . VAL A 1 89 ? -18.866 -11.203 22.309 1.00 95.56 89 VAL A O 1
ATOM 711 N N . ARG A 1 90 ? -19.988 -11.840 24.147 1.00 92.12 90 ARG A N 1
ATOM 712 C CA . ARG A 1 90 ? -20.157 -10.480 24.699 1.00 92.12 90 ARG A CA 1
ATOM 713 C C . ARG A 1 90 ? -18.833 -9.738 24.901 1.00 92.12 90 ARG A C 1
ATOM 715 O O . ARG A 1 90 ? -18.788 -8.542 24.622 1.00 92.12 90 ARG A O 1
ATOM 722 N N . PHE A 1 91 ? -17.766 -10.420 25.331 1.00 94.00 91 PHE A N 1
ATOM 723 C CA . PHE A 1 91 ? -16.471 -9.768 25.570 1.00 94.00 91 PHE A CA 1
ATOM 724 C C . PHE A 1 91 ? -15.823 -9.259 24.272 1.00 94.00 91 PHE A C 1
ATOM 726 O O . PHE A 1 91 ? -15.188 -8.209 24.282 1.00 94.00 91 PHE A O 1
ATOM 733 N N . LEU A 1 92 ? -16.036 -9.937 23.135 1.00 93.56 92 LEU A N 1
ATOM 734 C CA . LEU A 1 92 ? -15.463 -9.542 21.843 1.00 93.56 92 LEU A CA 1
ATOM 735 C C . LEU A 1 92 ? -16.105 -8.274 21.262 1.00 93.56 92 LEU A C 1
ATOM 737 O O . LEU A 1 92 ? -15.500 -7.600 20.426 1.00 93.56 92 LEU A O 1
ATOM 741 N N . LYS A 1 93 ? -17.295 -7.879 21.739 1.00 93.62 93 LYS A N 1
ATOM 742 C CA . LYS A 1 93 ? -17.995 -6.668 21.271 1.00 93.62 93 LYS A CA 1
ATOM 743 C C . LYS A 1 93 ? -17.170 -5.393 21.445 1.00 93.62 93 LYS A C 1
ATOM 745 O O . LYS A 1 93 ? -17.307 -4.481 20.630 1.00 93.62 93 LYS A O 1
ATOM 750 N N . ILE A 1 94 ? -16.281 -5.335 22.441 1.00 94.56 94 ILE A N 1
ATOM 751 C CA . ILE A 1 94 ? -15.395 -4.179 22.656 1.00 94.56 94 ILE A CA 1
ATOM 752 C C . ILE A 1 94 ? -14.398 -3.976 21.502 1.00 94.56 94 ILE A C 1
ATOM 754 O O . ILE A 1 94 ? -14.013 -2.843 21.213 1.00 94.56 94 ILE A O 1
ATOM 758 N N . TYR A 1 95 ? -14.021 -5.053 20.805 1.00 94.88 95 TYR A N 1
ATOM 759 C CA . TYR A 1 95 ? -13.063 -5.031 19.697 1.00 94.88 95 TYR A CA 1
ATOM 760 C C . TYR A 1 95 ? -13.730 -4.952 18.320 1.00 94.88 95 TYR A C 1
ATOM 762 O O . TYR A 1 95 ? -13.045 -4.701 17.332 1.00 94.88 95 TYR A O 1
ATOM 770 N N . ARG A 1 96 ? -15.062 -5.091 18.238 1.00 94.19 96 ARG A N 1
ATOM 771 C CA . ARG A 1 96 ? -15.820 -5.170 16.977 1.00 94.19 96 ARG A CA 1
ATOM 772 C C . ARG A 1 96 ? -15.521 -4.029 16.004 1.00 94.19 96 ARG A C 1
ATOM 774 O O . ARG A 1 96 ? -15.339 -4.272 14.818 1.00 94.19 96 ARG A O 1
ATOM 781 N N . ARG A 1 97 ? -15.452 -2.784 16.490 1.00 94.69 97 ARG A N 1
ATOM 782 C CA . ARG A 1 97 ? -15.166 -1.612 15.640 1.00 94.69 97 ARG A CA 1
ATOM 783 C C . ARG A 1 97 ? -13.738 -1.629 15.094 1.00 94.69 97 ARG A C 1
ATOM 785 O O . ARG A 1 97 ? -13.532 -1.304 13.933 1.00 94.69 97 ARG A O 1
ATOM 792 N N . SER A 1 98 ? -12.774 -2.025 15.924 1.00 95.38 98 SER A N 1
ATOM 793 C CA . SER A 1 98 ? -11.372 -2.163 15.520 1.00 95.38 98 SER A CA 1
ATOM 794 C C . SER A 1 98 ? -11.195 -3.275 14.490 1.00 95.38 98 SER A C 1
ATOM 796 O O . SER A 1 98 ? -10.512 -3.086 13.492 1.00 95.38 98 SER A O 1
ATOM 798 N N . ALA A 1 99 ? -11.854 -4.411 14.719 1.00 96.25 99 ALA A N 1
ATOM 799 C CA . ALA A 1 99 ? -11.868 -5.543 13.807 1.00 96.25 99 ALA A CA 1
ATOM 800 C C . ALA A 1 99 ? -12.498 -5.181 12.454 1.00 96.25 99 ALA A C 1
ATOM 802 O O . ALA A 1 99 ? -11.900 -5.426 11.412 1.00 96.25 99 ALA A O 1
ATOM 803 N N . LEU A 1 100 ? -13.661 -4.520 12.473 1.00 96.75 100 LEU A N 1
ATOM 804 C CA . LEU A 1 100 ? -14.323 -4.036 11.264 1.00 96.75 100 LEU A CA 1
ATOM 805 C C . LEU A 1 100 ? -13.438 -3.060 10.479 1.00 96.75 100 LEU A C 1
ATOM 807 O O . LEU A 1 100 ? -13.349 -3.176 9.265 1.00 96.75 100 LEU A O 1
ATOM 811 N N . PHE A 1 101 ? -12.761 -2.132 11.163 1.00 96.94 101 PHE A N 1
ATOM 812 C CA . PHE A 1 101 ? -11.833 -1.202 10.521 1.00 96.94 101 PHE A CA 1
ATOM 813 C C . PHE A 1 101 ? -10.708 -1.930 9.775 1.00 96.94 101 PHE A C 1
ATOM 815 O O . PHE A 1 101 ? -10.467 -1.618 8.616 1.00 96.94 101 PHE A O 1
ATOM 822 N N . LEU A 1 102 ? -10.050 -2.901 10.415 1.00 96.88 102 LEU A N 1
ATOM 823 C CA . LEU A 1 102 ? -8.957 -3.667 9.804 1.00 96.88 102 LEU A CA 1
ATOM 824 C C . LEU A 1 102 ? -9.434 -4.465 8.583 1.00 96.88 102 LEU A C 1
ATOM 826 O O . LEU A 1 102 ? -8.836 -4.376 7.515 1.00 96.88 102 LEU A O 1
ATOM 830 N N . VAL A 1 103 ? -10.559 -5.175 8.716 1.00 96.50 103 VAL A N 1
ATOM 831 C CA . VAL A 1 103 ? -11.145 -5.954 7.614 1.00 96.50 103 VAL A CA 1
ATOM 832 C C . VAL A 1 103 ? -11.525 -5.055 6.439 1.00 96.50 103 VAL A C 1
ATOM 834 O O . VAL A 1 103 ? -11.175 -5.366 5.305 1.00 96.50 103 VAL A O 1
ATOM 837 N N . LEU A 1 104 ? -12.207 -3.934 6.693 1.00 96.50 104 LEU A N 1
ATOM 838 C CA . LEU A 1 104 ? -12.597 -3.003 5.633 1.00 96.50 104 LEU A CA 1
ATOM 839 C C . LEU A 1 104 ? -11.388 -2.335 4.989 1.00 96.50 104 LEU A C 1
ATOM 841 O O . LEU A 1 104 ? -11.376 -2.176 3.776 1.00 96.50 104 LEU A O 1
ATOM 845 N N . LEU A 1 105 ? -10.375 -1.964 5.771 1.00 95.56 105 LEU A N 1
ATOM 846 C CA . LEU A 1 105 ? -9.170 -1.356 5.228 1.00 95.56 105 LEU A CA 1
ATOM 847 C C . LEU A 1 105 ? -8.448 -2.326 4.284 1.00 95.56 105 LEU A C 1
ATOM 849 O O . LEU A 1 105 ? -8.157 -1.936 3.161 1.00 95.56 105 LEU A O 1
ATOM 853 N N . LEU A 1 106 ? -8.254 -3.592 4.677 1.00 93.81 106 LEU A N 1
ATOM 854 C CA . LEU A 1 106 ? -7.668 -4.603 3.789 1.00 93.81 106 LEU A CA 1
ATOM 855 C C . LEU A 1 106 ? -8.554 -4.862 2.553 1.00 93.81 106 LEU A C 1
ATOM 857 O O . LEU A 1 106 ? -8.058 -4.988 1.435 1.00 93.81 106 LEU A O 1
ATOM 861 N N . ALA A 1 107 ? -9.871 -4.958 2.737 1.00 93.81 107 ALA A N 1
ATOM 862 C CA . ALA A 1 107 ? -10.787 -5.239 1.636 1.00 93.81 107 ALA A CA 1
ATOM 863 C C . ALA A 1 107 ? -10.826 -4.096 0.613 1.00 93.81 107 ALA A C 1
ATOM 865 O O . ALA A 1 107 ? -10.829 -4.352 -0.586 1.00 93.81 107 ALA A O 1
ATOM 866 N N . ILE A 1 108 ? -10.840 -2.843 1.073 1.00 93.19 108 ILE A N 1
ATOM 867 C CA . ILE A 1 108 ? -10.939 -1.668 0.206 1.00 93.19 108 ILE A CA 1
ATOM 868 C C . ILE A 1 108 ? -9.590 -1.358 -0.442 1.00 93.19 108 ILE A C 1
ATOM 870 O O . ILE A 1 108 ? -9.544 -1.132 -1.645 1.00 93.19 108 ILE A O 1
ATOM 874 N N . GLU A 1 109 ? -8.495 -1.345 0.319 1.00 88.75 109 GLU A N 1
ATOM 875 C CA . GLU A 1 109 ? -7.198 -0.893 -0.190 1.00 88.75 109 GLU A CA 1
ATOM 876 C C . GLU A 1 109 ? -6.521 -1.963 -1.073 1.00 88.75 109 GLU A C 1
ATOM 878 O O . GLU A 1 109 ? -6.616 -1.853 -2.300 1.00 88.75 109 GLU A O 1
ATOM 883 N N . PRO A 1 110 ? -5.868 -3.018 -0.544 1.00 85.94 110 PRO A N 1
ATOM 884 C CA . PRO A 1 110 ? -5.237 -4.008 -1.407 1.00 85.94 110 PRO A CA 1
ATOM 885 C C . PRO A 1 110 ? -6.258 -4.868 -2.163 1.00 85.94 110 PRO A C 1
ATOM 887 O O . PRO A 1 110 ? -5.993 -5.261 -3.298 1.00 85.94 110 PRO A O 1
ATOM 890 N N . GLY A 1 111 ? -7.414 -5.176 -1.562 1.00 86.69 111 GLY A N 1
ATOM 891 C CA . GLY A 1 111 ? -8.432 -6.035 -2.172 1.00 86.69 111 GLY A CA 1
ATOM 892 C C . GLY A 1 111 ? -9.089 -5.404 -3.400 1.00 86.69 111 GLY A C 1
ATOM 893 O O . GLY A 1 111 ? -8.951 -5.915 -4.507 1.00 86.69 111 GLY A O 1
ATOM 894 N N . LEU A 1 112 ? -9.792 -4.291 -3.203 1.00 88.44 112 LEU A N 1
ATOM 895 C CA . LEU A 1 112 ? -10.588 -3.652 -4.245 1.00 88.44 112 LEU A CA 1
ATOM 896 C C . LEU A 1 112 ? -9.760 -2.691 -5.095 1.00 88.44 112 LEU A C 1
ATOM 898 O O . LEU A 1 112 ? -9.695 -2.858 -6.309 1.00 88.44 112 LEU A O 1
ATOM 902 N N . ILE A 1 113 ? -9.125 -1.692 -4.477 1.00 87.19 113 ILE A N 1
ATOM 903 C CA . ILE A 1 113 ? -8.429 -0.645 -5.228 1.00 87.19 113 ILE A CA 1
ATOM 904 C C . ILE A 1 113 ? -7.242 -1.252 -5.978 1.00 87.19 113 ILE A C 1
ATOM 906 O O . ILE A 1 113 ? -7.178 -1.165 -7.197 1.00 87.19 113 ILE A O 1
ATOM 910 N N . VAL A 1 114 ? -6.319 -1.920 -5.291 1.00 84.56 114 VAL A N 1
ATOM 911 C CA . VAL A 1 114 ? -5.078 -2.364 -5.945 1.00 84.56 114 VAL A CA 1
ATOM 912 C C . VAL A 1 114 ? -5.302 -3.541 -6.893 1.00 84.56 114 VAL A C 1
ATOM 914 O O . VAL A 1 114 ? -4.864 -3.487 -8.041 1.00 84.56 114 VAL A O 1
ATOM 917 N N . ASN A 1 115 ? -5.954 -4.613 -6.435 1.00 84.25 115 ASN A N 1
ATOM 918 C CA . ASN A 1 115 ? -6.072 -5.822 -7.250 1.00 84.25 115 ASN A CA 1
ATOM 919 C C . ASN A 1 115 ? -7.197 -5.740 -8.290 1.00 84.25 115 ASN A C 1
ATOM 921 O O . ASN A 1 115 ? -6.948 -6.076 -9.438 1.00 84.25 115 ASN A O 1
ATOM 925 N N . ILE A 1 116 ? -8.402 -5.298 -7.925 1.00 82.25 116 ILE A N 1
ATOM 926 C CA . ILE A 1 116 ? -9.540 -5.335 -8.859 1.00 82.25 116 ILE A CA 1
ATOM 927 C C . ILE A 1 116 ? -9.518 -4.121 -9.793 1.00 82.25 116 ILE A C 1
ATOM 929 O O . ILE A 1 116 ? -9.562 -4.268 -11.011 1.00 82.25 116 ILE A O 1
ATOM 933 N N . LEU A 1 117 ? -9.424 -2.906 -9.244 1.00 82.50 117 LEU A N 1
ATOM 934 C CA . LEU A 1 117 ? -9.521 -1.702 -10.073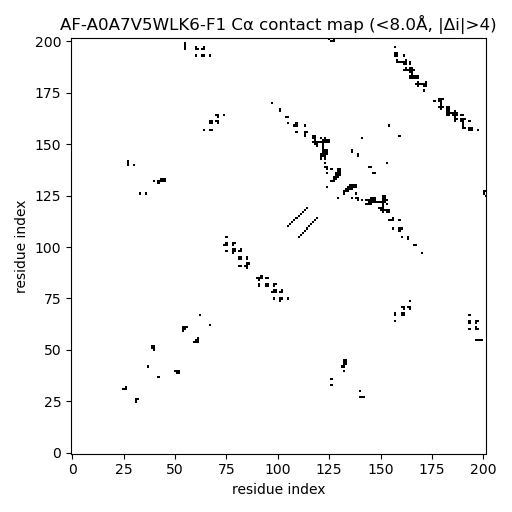 1.00 82.50 117 LEU A CA 1
ATOM 935 C C . LEU A 1 117 ? -8.275 -1.502 -10.934 1.00 82.50 117 LEU A C 1
ATOM 937 O O . LEU A 1 117 ? -8.405 -1.252 -12.128 1.00 82.50 117 LEU A O 1
ATOM 941 N N . PHE A 1 118 ? -7.077 -1.629 -10.361 1.00 80.88 118 PHE A N 1
ATOM 942 C CA . PHE A 1 118 ? -5.860 -1.322 -11.107 1.00 80.88 118 PHE A CA 1
ATOM 943 C C . PHE A 1 118 ? -5.218 -2.529 -11.797 1.00 80.88 118 PHE A C 1
ATOM 945 O O . PHE A 1 118 ? -4.955 -2.448 -12.993 1.00 80.88 118 PHE A O 1
ATOM 952 N N . LYS A 1 119 ? -4.933 -3.648 -11.111 1.00 74.19 119 LYS A N 1
ATOM 953 C CA . LYS A 1 119 ? -4.113 -4.705 -11.745 1.00 74.19 119 LYS A CA 1
ATOM 954 C C . LYS A 1 119 ? -4.690 -5.241 -13.052 1.00 74.19 119 LYS A C 1
ATOM 956 O O . LYS A 1 119 ? -3.903 -5.529 -13.955 1.00 74.19 119 LYS A O 1
ATOM 961 N N . GLU A 1 120 ? -6.011 -5.352 -13.139 1.00 70.56 120 GLU A N 1
ATOM 962 C CA . GLU A 1 120 ? -6.709 -5.888 -14.311 1.00 70.56 120 GLU A CA 1
ATOM 963 C C . GLU A 1 120 ? -6.847 -4.877 -15.459 1.00 70.56 120 GLU A C 1
ATOM 965 O O . GLU A 1 120 ? -6.985 -5.288 -16.605 1.00 70.56 120 GLU A O 1
ATOM 970 N N . HIS A 1 121 ? -6.754 -3.571 -15.183 1.00 76.69 121 HIS A N 1
ATOM 971 C CA . HIS A 1 121 ? -7.132 -2.531 -16.150 1.00 76.69 121 HIS A CA 1
ATOM 972 C C . HIS A 1 121 ? -6.009 -1.546 -16.493 1.00 76.69 121 HIS A C 1
ATOM 974 O O . HIS A 1 121 ? -6.135 -0.791 -17.451 1.00 76.69 121 HIS A O 1
ATOM 980 N N . TYR A 1 122 ? -4.924 -1.512 -15.715 1.00 84.06 122 TYR A N 1
ATOM 981 C CA . TYR A 1 122 ? -3.923 -0.455 -15.844 1.00 84.06 122 TYR A CA 1
ATOM 982 C C . TYR A 1 122 ? -2.926 -0.679 -16.985 1.00 84.06 122 TYR A C 1
ATOM 984 O O . TYR A 1 122 ? -2.433 0.277 -17.574 1.00 84.06 122 TYR A O 1
ATOM 992 N N . GLY A 1 123 ? -2.598 -1.935 -17.289 1.00 83.88 123 GLY A N 1
ATOM 993 C CA . GLY A 1 123 ? -1.785 -2.321 -18.448 1.00 83.88 123 GLY A CA 1
ATOM 994 C C . GLY A 1 123 ? -0.341 -1.810 -18.439 1.00 83.88 123 GLY A C 1
ATOM 995 O O . GLY A 1 123 ? 0.373 -1.920 -19.435 1.00 83.88 123 GLY A O 1
ATOM 996 N N . ARG A 1 124 ? 0.137 -1.238 -17.330 1.00 87.00 124 ARG A N 1
ATOM 997 C CA . ARG A 1 124 ? 1.504 -0.715 -17.243 1.00 87.00 124 A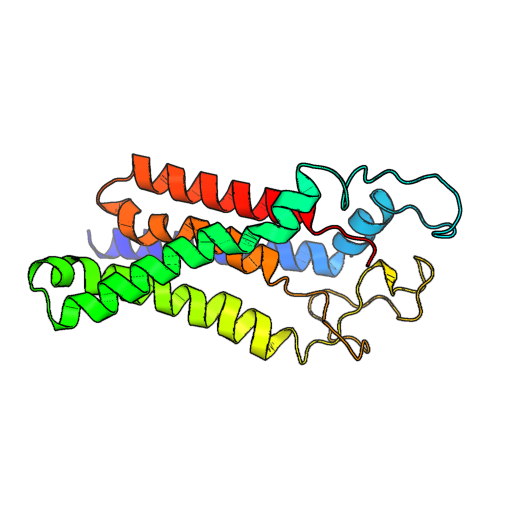RG A CA 1
ATOM 998 C C . ARG A 1 124 ? 2.518 -1.856 -17.266 1.00 87.00 124 ARG A C 1
ATOM 1000 O O . ARG A 1 124 ? 2.514 -2.712 -16.377 1.00 87.00 124 ARG A O 1
ATOM 1007 N N . ALA A 1 125 ? 3.410 -1.823 -18.253 1.00 87.19 125 ALA A N 1
ATOM 1008 C CA . ALA A 1 125 ? 4.483 -2.796 -18.410 1.00 87.19 125 ALA A CA 1
ATOM 1009 C C . ALA A 1 125 ? 5.446 -2.778 -17.211 1.00 87.19 125 ALA A C 1
ATOM 1011 O O . ALA A 1 125 ? 5.648 -1.751 -16.549 1.00 87.19 125 ALA A O 1
ATOM 1012 N N . ARG A 1 126 ? 6.054 -3.925 -16.906 1.00 84.81 126 ARG A N 1
ATOM 1013 C CA . ARG A 1 126 ? 7.177 -3.988 -15.957 1.00 84.81 126 ARG A CA 1
ATOM 1014 C C . ARG A 1 126 ? 8.446 -3.504 -16.634 1.00 84.81 126 ARG A C 1
ATOM 1016 O O . ARG A 1 126 ? 8.579 -3.602 -17.847 1.00 84.81 126 ARG A O 1
ATOM 1023 N N . PHE A 1 127 ? 9.413 -3.046 -15.841 1.00 81.94 127 PHE A N 1
ATOM 1024 C CA . PHE A 1 127 ? 10.666 -2.506 -16.374 1.00 81.94 127 PHE A CA 1
ATOM 1025 C C . PHE A 1 127 ? 11.395 -3.486 -17.309 1.00 81.94 127 PHE A C 1
ATOM 1027 O O . PHE A 1 127 ? 11.937 -3.059 -18.318 1.00 81.94 127 PHE A O 1
ATOM 1034 N N . VAL A 1 128 ? 11.338 -4.795 -17.045 1.00 78.44 128 VAL A N 1
ATOM 1035 C CA . VAL A 1 128 ? 11.937 -5.819 -17.924 1.00 78.44 128 VAL A CA 1
ATOM 1036 C C . VAL A 1 128 ? 11.229 -6.027 -19.246 1.00 78.44 128 VAL A C 1
ATOM 1038 O O . VAL A 1 128 ? 11.830 -6.513 -20.197 1.00 78.44 128 VAL A O 1
ATOM 1041 N N . GLU A 1 129 ? 9.961 -5.653 -19.324 1.00 84.12 129 GLU A N 1
ATOM 1042 C CA . GLU A 1 129 ? 9.199 -5.746 -20.557 1.00 84.12 129 GLU A CA 1
ATOM 1043 C C . GLU A 1 129 ? 9.375 -4.487 -21.415 1.00 84.12 129 GLU A C 1
ATOM 1045 O O . GLU A 1 129 ? 8.851 -4.440 -22.528 1.00 84.12 129 GLU A O 1
ATOM 1050 N N . LEU A 1 130 ? 10.128 -3.489 -20.936 1.00 87.12 130 LEU A N 1
ATOM 1051 C CA . LEU A 1 130 ? 10.407 -2.267 -21.675 1.00 87.12 130 LEU A CA 1
ATOM 1052 C C . LEU A 1 130 ? 11.536 -2.463 -22.689 1.00 87.12 130 LEU A C 1
ATOM 1054 O O . LEU A 1 130 ? 12.544 -3.111 -22.399 1.00 87.12 130 LEU A O 1
ATOM 1058 N N . VAL A 1 131 ? 11.424 -1.806 -23.846 1.00 87.31 131 VAL A N 1
ATOM 1059 C CA . VAL A 1 131 ? 12.434 -1.844 -24.924 1.00 87.31 131 VAL A CA 1
ATOM 1060 C C . VAL A 1 131 ? 13.837 -1.483 -24.420 1.00 87.31 131 VAL A C 1
ATOM 1062 O O . VAL A 1 131 ? 14.811 -2.137 -24.782 1.00 87.31 131 VAL A O 1
ATOM 1065 N N . GLY A 1 132 ? 13.953 -0.513 -23.504 1.00 81.88 132 GLY A N 1
ATOM 1066 C CA . GLY A 1 132 ? 15.238 -0.104 -22.917 1.00 81.88 132 GLY A CA 1
ATOM 1067 C C . GLY A 1 132 ? 15.955 -1.181 -22.085 1.00 81.88 132 GLY A C 1
ATOM 1068 O O . GLY A 1 132 ? 17.141 -1.029 -21.801 1.00 81.88 132 GLY A O 1
ATOM 1069 N N . PHE A 1 133 ? 15.261 -2.260 -21.715 1.00 78.38 133 PHE A N 1
ATOM 1070 C CA . PHE A 1 133 ? 15.796 -3.387 -20.942 1.00 78.38 133 PHE A CA 1
ATOM 1071 C C . PHE A 1 133 ? 15.741 -4.719 -21.718 1.00 78.38 133 PHE A C 1
ATOM 1073 O O . PHE A 1 133 ? 15.995 -5.773 -21.138 1.00 78.38 133 PHE A O 1
ATOM 1080 N N . GLY A 1 134 ? 15.448 -4.684 -23.026 1.00 78.88 134 GLY A N 1
ATOM 1081 C CA . GLY A 1 134 ? 15.348 -5.873 -23.885 1.00 78.88 134 GLY A CA 1
ATOM 1082 C C . GLY A 1 134 ? 13.933 -6.443 -24.045 1.00 78.88 134 GLY A C 1
ATOM 1083 O O . GLY A 1 134 ? 13.778 -7.528 -24.600 1.00 78.88 134 GLY A O 1
ATOM 1084 N N . GLY A 1 135 ? 12.910 -5.732 -23.566 1.00 84.38 135 GLY A N 1
ATOM 1085 C CA . GLY A 1 135 ? 11.505 -6.075 -23.769 1.00 84.38 135 GLY A CA 1
ATOM 1086 C C . GLY A 1 135 ? 10.894 -5.464 -25.038 1.00 84.38 135 GLY A C 1
ATOM 1087 O O . GLY A 1 135 ? 11.600 -5.054 -25.957 1.00 84.38 135 GLY A O 1
ATOM 1088 N N . LYS A 1 136 ? 9.558 -5.410 -25.093 1.00 87.62 136 LYS A N 1
ATOM 1089 C CA . LYS A 1 136 ? 8.778 -5.026 -26.286 1.00 87.62 136 LYS A CA 1
ATOM 1090 C C . LYS A 1 136 ? 7.868 -3.806 -26.109 1.00 87.62 136 LYS A C 1
ATOM 1092 O O . LYS A 1 136 ? 7.376 -3.286 -27.103 1.00 87.62 136 LYS A O 1
ATOM 1097 N N . TYR A 1 137 ? 7.630 -3.357 -24.878 1.00 88.38 137 TYR A N 1
ATOM 1098 C CA . TYR A 1 137 ? 6.738 -2.231 -24.594 1.00 88.38 137 TYR A CA 1
ATOM 1099 C C . TYR A 1 137 ? 7.510 -0.919 -24.444 1.00 88.38 137 TYR A C 1
ATOM 1101 O O . TYR A 1 137 ? 8.665 -0.897 -24.012 1.00 88.38 137 TYR A O 1
ATOM 1109 N N . GLN A 1 138 ? 6.864 0.193 -24.785 1.00 90.06 138 GLN A N 1
ATOM 1110 C CA . GLN A 1 138 ? 7.399 1.518 -24.487 1.00 90.06 138 GLN A CA 1
ATOM 1111 C C . GLN A 1 138 ? 7.208 1.846 -23.007 1.00 90.06 138 GLN A C 1
ATOM 1113 O O . GLN A 1 138 ? 6.304 1.330 -22.348 1.00 90.06 138 GLN A O 1
ATOM 1118 N N . TYR A 1 139 ? 8.094 2.683 -22.474 1.00 88.62 139 TYR A N 1
ATOM 1119 C CA . TYR A 1 139 ? 7.936 3.191 -21.117 1.00 88.62 139 TYR A CA 1
ATOM 1120 C C . TYR A 1 139 ? 6.687 4.073 -21.039 1.00 88.62 139 TYR A C 1
ATOM 1122 O O . TYR A 1 139 ? 6.506 4.955 -21.875 1.00 88.62 139 TYR A O 1
ATOM 1130 N N . THR A 1 140 ? 5.865 3.837 -20.019 1.00 89.94 140 THR A N 1
ATOM 1131 C CA . THR A 1 140 ? 4.748 4.705 -19.641 1.00 89.94 140 THR A CA 1
ATOM 1132 C C . THR A 1 140 ? 4.903 5.140 -18.191 1.00 89.94 140 THR A C 1
ATOM 1134 O O . THR A 1 140 ? 5.391 4.380 -17.332 1.00 89.94 140 THR A O 1
ATOM 1137 N N . ASN A 1 141 ? 4.495 6.375 -17.909 1.00 87.69 141 ASN A N 1
ATOM 1138 C CA . ASN A 1 141 ? 4.597 6.937 -16.570 1.00 87.69 141 ASN A CA 1
ATOM 1139 C C . ASN A 1 141 ? 3.628 6.234 -15.595 1.00 87.69 141 ASN A C 1
ATOM 1141 O O . ASN A 1 141 ? 2.728 5.497 -15.990 1.00 87.69 141 ASN A O 1
ATOM 1145 N N . MET A 1 142 ? 3.799 6.430 -14.288 1.00 83.19 142 MET A N 1
ATOM 1146 C CA . MET A 1 142 ? 3.039 5.706 -13.262 1.00 83.19 142 MET A CA 1
ATOM 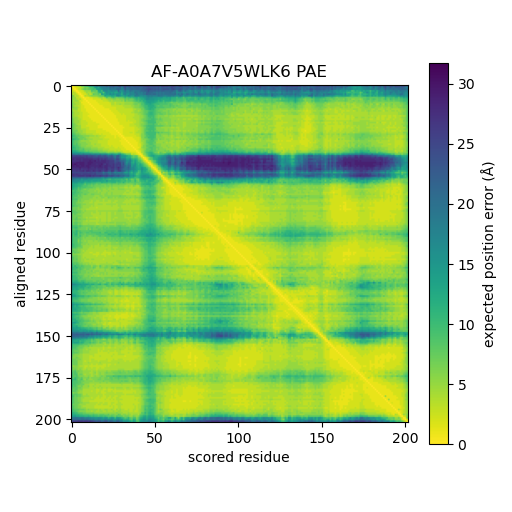1147 C C . MET A 1 142 ? 1.545 6.039 -13.198 1.00 83.19 142 MET A C 1
ATOM 1149 O O . MET A 1 142 ? 0.799 5.203 -12.700 1.00 83.19 142 MET A O 1
ATOM 1153 N N . TRP A 1 143 ? 1.127 7.224 -13.668 1.00 84.69 143 TRP A N 1
ATOM 1154 C CA . TRP A 1 143 ? -0.292 7.593 -13.816 1.00 84.69 143 TRP A CA 1
ATOM 1155 C C . TRP A 1 143 ? -0.826 7.427 -15.257 1.00 84.69 143 TRP A C 1
ATOM 1157 O O . TRP A 1 143 ? -1.984 7.761 -15.514 1.00 84.69 143 TRP A O 1
ATOM 1167 N N . GLU A 1 144 ? -0.035 6.841 -16.165 1.00 86.62 144 GLU A N 1
ATOM 1168 C CA . GLU A 1 144 ? -0.445 6.535 -17.539 1.00 86.62 144 GLU A CA 1
ATOM 1169 C C . GLU A 1 144 ? -0.764 5.044 -17.702 1.00 86.62 144 GLU A C 1
ATOM 1171 O O . GLU A 1 144 ? 0.064 4.192 -17.352 1.00 86.62 144 GLU A O 1
ATOM 1176 N N . PRO A 1 145 ? -1.940 4.700 -18.259 1.00 85.00 145 PRO A N 1
ATOM 1177 C CA . PRO A 1 145 ? -2.220 3.322 -18.620 1.00 85.00 145 PRO A CA 1
ATOM 1178 C C . PRO A 1 145 ? -1.259 2.863 -19.723 1.00 85.00 145 PRO A C 1
ATOM 1180 O O . PRO A 1 145 ? -0.883 3.637 -20.603 1.00 85.00 145 PRO A O 1
ATOM 1183 N N . GLY A 1 146 ? -0.847 1.601 -19.657 1.00 86.06 146 GLY A N 1
ATOM 1184 C CA . GLY A 1 146 ? 0.036 0.990 -20.648 1.00 86.06 146 GLY A CA 1
ATOM 1185 C C . GLY A 1 146 ? -0.674 -0.022 -21.543 1.00 86.06 146 GLY A C 1
ATOM 1186 O O . GLY A 1 146 ? -1.848 -0.336 -21.364 1.00 86.06 146 GLY A O 1
ATOM 1187 N N . GLU A 1 147 ? 0.078 -0.568 -22.495 1.00 82.69 147 GLU A N 1
ATOM 1188 C CA . GLU A 1 147 ? -0.411 -1.533 -23.491 1.00 82.69 147 GLU A CA 1
ATOM 1189 C C . GLU A 1 147 ? -0.152 -3.001 -23.102 1.00 82.69 147 GLU A C 1
ATOM 1191 O O . GLU A 1 147 ? -0.429 -3.916 -23.880 1.00 82.69 147 GLU A O 1
ATOM 1196 N N . SER A 1 148 ? 0.409 -3.260 -21.915 1.00 81.44 148 SER A N 1
ATOM 1197 C CA . SER A 1 148 ? 0.687 -4.627 -21.475 1.00 81.44 148 SER A CA 1
ATOM 1198 C C . SER A 1 148 ? -0.614 -5.355 -21.160 1.00 81.44 148 SER A C 1
ATOM 1200 O O . SER A 1 148 ? -1.380 -4.962 -20.283 1.00 81.44 148 SER A O 1
ATOM 1202 N N . SER A 1 149 ? -0.853 -6.458 -21.867 1.00 68.06 149 SER A N 1
ATOM 1203 C CA . SER A 1 149 ? -2.083 -7.242 -21.750 1.00 68.06 149 SER A CA 1
ATOM 1204 C C . SER A 1 149 ? -2.169 -8.076 -20.468 1.00 68.06 149 SER A C 1
ATOM 1206 O O . SER A 1 149 ? -3.212 -8.666 -20.210 1.00 68.06 149 SER A O 1
ATOM 1208 N N . ASN A 1 150 ? -1.081 -8.193 -19.696 1.00 63.44 150 ASN A N 1
ATOM 1209 C CA . ASN A 1 150 ? -1.023 -9.062 -18.523 1.00 63.44 150 ASN A CA 1
ATOM 1210 C C . ASN A 1 150 ? -0.287 -8.410 -17.345 1.00 63.44 150 ASN A C 1
ATOM 1212 O O . ASN A 1 150 ? 0.883 -8.060 -17.436 1.00 63.44 150 ASN A O 1
ATOM 1216 N N . ASN A 1 151 ? -0.957 -8.404 -16.189 1.00 63.62 151 ASN A N 1
ATOM 1217 C CA . ASN A 1 151 ? -0.359 -8.280 -14.857 1.00 63.62 151 ASN A CA 1
ATOM 1218 C C . ASN A 1 151 ? 0.446 -6.981 -14.615 1.00 63.62 151 ASN A C 1
ATOM 1220 O O . ASN A 1 151 ? 1.670 -7.007 -14.441 1.00 63.62 151 ASN A O 1
ATOM 1224 N N . SER A 1 152 ? -0.290 -5.867 -14.533 1.00 69.94 152 SER A N 1
ATOM 1225 C CA . SER A 1 152 ? 0.213 -4.497 -14.361 1.00 69.94 152 SER A CA 1
ATOM 1226 C C . SER A 1 152 ? 1.288 -4.354 -13.274 1.00 69.94 152 SER A C 1
ATOM 1228 O O . SER A 1 152 ? 1.168 -4.891 -12.168 1.00 69.94 152 SER A O 1
ATOM 1230 N N . SER A 1 153 ? 2.335 -3.584 -13.576 1.00 78.00 153 SER A N 1
ATOM 1231 C CA . SER A 1 153 ? 3.441 -3.289 -12.653 1.00 78.00 153 SER A CA 1
ATOM 1232 C C . SER A 1 153 ? 3.057 -2.325 -11.525 1.00 78.00 153 SER A C 1
ATOM 1234 O O . SER A 1 153 ? 3.676 -2.333 -10.458 1.00 78.00 153 SER A O 1
ATOM 1236 N N . PHE A 1 154 ? 2.011 -1.528 -11.739 1.00 79.00 154 PHE A N 1
ATOM 1237 C CA . PHE A 1 154 ? 1.537 -0.512 -10.813 1.00 79.00 154 PHE A CA 1
ATOM 1238 C C . PHE A 1 154 ? 0.013 -0.584 -10.644 1.00 79.00 154 PHE A C 1
ATOM 1240 O O . PHE A 1 154 ? -0.689 -0.710 -11.651 1.00 79.00 154 PHE A O 1
ATOM 1247 N N . PRO A 1 155 ? -0.510 -0.479 -9.405 1.00 82.56 155 PRO A N 1
ATOM 1248 C CA . PRO A 1 155 ? 0.171 -0.521 -8.113 1.00 82.56 155 PRO A CA 1
ATOM 1249 C C . PRO A 1 155 ? 0.494 -1.958 -7.663 1.00 82.56 155 PRO A C 1
ATOM 1251 O O . PRO A 1 155 ? -0.156 -2.934 -8.039 1.00 82.56 155 PRO A O 1
ATOM 1254 N N . SER A 1 156 ? 1.510 -2.098 -6.805 1.00 86.50 156 SER A N 1
ATOM 1255 C CA . SER A 1 156 ? 1.943 -3.407 -6.301 1.00 86.50 156 SER A CA 1
ATOM 1256 C C . SER A 1 156 ? 1.078 -3.903 -5.141 1.00 86.50 156 SER A C 1
ATOM 1258 O O . S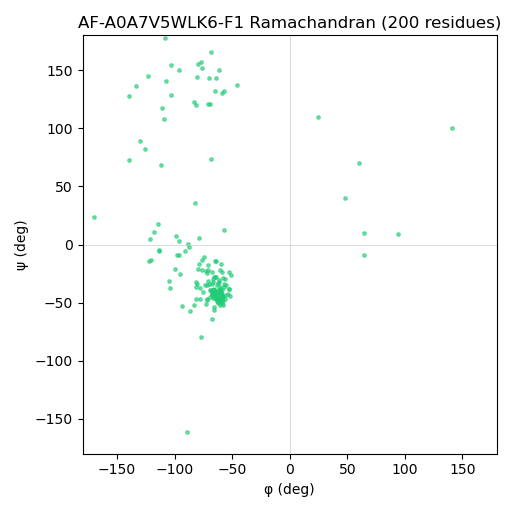ER A 1 156 ? 1.066 -3.319 -4.057 1.00 86.50 156 SER A O 1
ATOM 1260 N N . GLY A 1 157 ? 0.439 -5.062 -5.332 1.00 86.88 157 GLY A N 1
ATOM 1261 C CA . GLY A 1 157 ? -0.311 -5.747 -4.271 1.00 86.88 157 GLY A CA 1
ATOM 1262 C C . GLY A 1 157 ? 0.557 -6.189 -3.086 1.00 86.88 157 GLY A C 1
ATOM 1263 O O . GLY A 1 157 ? 0.100 -6.122 -1.949 1.00 86.88 157 GLY A O 1
ATOM 1264 N N . HIS A 1 158 ? 1.814 -6.586 -3.332 1.00 88.25 158 HIS A N 1
ATOM 1265 C CA . HIS A 1 158 ? 2.754 -6.958 -2.265 1.00 88.25 158 HIS A CA 1
ATOM 1266 C C . HIS A 1 158 ? 3.125 -5.743 -1.412 1.00 88.25 158 HIS A C 1
ATOM 1268 O O . HIS A 1 158 ? 3.119 -5.831 -0.191 1.00 88.25 158 HIS A O 1
ATOM 1274 N N . ALA A 1 159 ? 3.388 -4.596 -2.045 1.00 90.69 159 ALA A N 1
ATOM 1275 C CA . ALA A 1 159 ? 3.672 -3.370 -1.309 1.00 90.69 159 ALA A CA 1
ATOM 1276 C C . ALA A 1 159 ? 2.453 -2.929 -0.483 1.00 90.69 159 ALA A C 1
ATOM 1278 O O . ALA A 1 159 ? 2.596 -2.654 0.706 1.00 90.69 159 ALA A O 1
ATOM 1279 N N . ALA A 1 160 ? 1.255 -2.936 -1.079 1.00 92.00 160 ALA A N 1
ATOM 1280 C CA . ALA A 1 160 ? 0.020 -2.534 -0.406 1.00 92.00 160 ALA A CA 1
ATOM 1281 C C . ALA A 1 160 ? -0.260 -3.370 0.856 1.00 92.00 160 ALA A C 1
ATOM 1283 O O . ALA A 1 160 ? -0.395 -2.825 1.952 1.00 92.00 160 ALA A O 1
ATOM 1284 N N . ILE A 1 161 ? -0.243 -4.708 0.754 1.00 93.19 161 ILE A N 1
ATOM 1285 C CA . ILE A 1 161 ? -0.493 -5.569 1.923 1.00 93.19 161 ILE A CA 1
ATOM 1286 C C . ILE A 1 161 ? 0.596 -5.456 3.000 1.00 93.19 161 ILE A C 1
ATOM 1288 O O . ILE A 1 161 ? 0.318 -5.645 4.185 1.00 93.19 161 ILE A O 1
ATOM 1292 N N . SER A 1 162 ? 1.832 -5.123 2.624 1.00 94.25 162 SER A N 1
ATOM 1293 C CA . SER A 1 162 ? 2.907 -4.894 3.589 1.00 94.25 162 SER A CA 1
ATOM 1294 C C . SER A 1 162 ? 2.774 -3.547 4.296 1.00 94.25 162 SER A C 1
ATOM 1296 O O . SER A 1 162 ? 2.939 -3.496 5.514 1.00 94.25 162 SER A O 1
ATOM 1298 N N . PHE A 1 163 ? 2.400 -2.473 3.593 1.00 95.25 163 PHE A N 1
ATOM 1299 C CA . PHE A 1 163 ? 2.118 -1.178 4.222 1.00 95.25 163 PHE A CA 1
ATOM 1300 C C . PHE A 1 163 ? 0.870 -1.216 5.112 1.00 95.25 163 PHE A C 1
ATOM 1302 O O . PHE A 1 163 ? 0.858 -0.555 6.152 1.00 95.25 163 PHE A O 1
ATOM 1309 N N . TYR A 1 164 ? -0.118 -2.062 4.800 1.00 96.31 164 TYR A N 1
ATOM 1310 C CA . TYR A 1 164 ? -1.278 -2.316 5.663 1.00 96.31 164 TYR A CA 1
ATOM 1311 C C . TYR A 1 164 ? -0.893 -2.717 7.103 1.00 96.31 164 TYR A C 1
ATOM 1313 O O . TYR A 1 164 ? -1.639 -2.441 8.043 1.00 96.31 164 TYR A O 1
ATOM 1321 N N . MET A 1 165 ? 0.308 -3.259 7.337 1.00 96.50 165 MET A N 1
ATOM 1322 C CA . MET A 1 165 ? 0.804 -3.558 8.688 1.00 96.50 165 MET A CA 1
ATOM 1323 C C . MET A 1 165 ? 0.900 -2.334 9.609 1.00 96.50 165 MET A C 1
ATOM 1325 O O . MET A 1 165 ? 0.933 -2.499 10.827 1.00 96.50 165 MET A O 1
ATOM 1329 N N . MET A 1 166 ? 0.883 -1.106 9.079 1.00 96.50 166 MET A N 1
ATOM 1330 C CA . MET A 1 166 ? 0.806 0.100 9.909 1.00 96.50 166 MET A CA 1
ATOM 1331 C C . MET A 1 166 ? -0.600 0.370 10.473 1.00 96.50 166 MET A C 1
ATOM 1333 O O . MET A 1 166 ? -0.752 1.187 11.384 1.00 96.50 166 MET A O 1
ATOM 1337 N N . ALA A 1 167 ? -1.640 -0.305 9.968 1.00 96.25 167 ALA A N 1
ATOM 1338 C CA . ALA A 1 167 ? -3.041 -0.054 10.305 1.00 96.25 167 ALA A CA 1
ATOM 1339 C C . ALA A 1 167 ? -3.361 -0.044 11.817 1.00 96.25 167 ALA A C 1
ATOM 1341 O O . ALA A 1 167 ? -4.127 0.827 12.255 1.00 96.25 167 ALA A O 1
ATOM 1342 N N . PRO A 1 168 ? -2.769 -0.911 12.668 1.00 96.31 168 PRO A N 1
ATOM 1343 C CA . PRO A 1 168 ? -3.019 -0.876 14.109 1.00 96.31 168 PRO A CA 1
ATOM 1344 C C . PRO A 1 168 ? -2.625 0.448 14.785 1.00 96.31 168 PRO A C 1
ATOM 1346 O O . PRO A 1 168 ? -3.199 0.797 15.822 1.00 96.31 168 PRO A O 1
ATOM 1349 N N . TRP A 1 169 ? -1.730 1.249 14.187 1.00 96.25 169 TRP A N 1
ATOM 1350 C CA . TRP A 1 169 ? -1.421 2.595 14.681 1.00 96.25 169 TRP A CA 1
ATOM 1351 C C . TRP A 1 169 ? -2.682 3.460 14.803 1.00 96.25 169 TRP A C 1
ATOM 1353 O O . TRP A 1 169 ? -2.890 4.107 15.834 1.00 96.25 169 TRP A O 1
ATOM 1363 N N . PHE A 1 170 ? -3.577 3.429 13.807 1.00 93.50 170 PHE A N 1
ATOM 1364 C CA . PHE A 1 170 ? -4.804 4.236 13.808 1.00 93.50 170 PHE A CA 1
ATOM 1365 C C . PHE A 1 170 ? -5.728 3.897 14.982 1.00 93.50 170 PHE A C 1
ATOM 1367 O O . PHE A 1 170 ? -6.387 4.789 15.529 1.00 93.50 170 PHE A O 1
ATOM 1374 N N . LEU A 1 171 ? -5.724 2.630 15.404 1.00 94.06 171 LEU A N 1
ATOM 1375 C CA . LEU A 1 171 ? -6.519 2.114 16.515 1.00 94.06 171 LEU A CA 1
ATOM 1376 C C . LEU A 1 171 ? -5.911 2.469 17.879 1.00 94.06 171 LEU A C 1
ATOM 1378 O O . LEU A 1 171 ? -6.633 2.758 18.836 1.00 94.06 171 LEU A O 1
ATOM 1382 N N . MET A 1 172 ? -4.580 2.456 17.982 1.00 92.31 172 MET A N 1
ATOM 1383 C CA . MET A 1 172 ? -3.868 2.520 19.262 1.00 92.31 172 MET A CA 1
ATOM 1384 C C . MET A 1 172 ? -3.337 3.915 19.609 1.00 92.31 172 MET A C 1
ATOM 1386 O O . MET A 1 172 ? -3.148 4.199 20.793 1.00 92.31 172 MET A O 1
ATOM 1390 N N . ARG A 1 173 ? -3.163 4.814 18.627 1.00 91.25 173 ARG A N 1
ATOM 1391 C CA . ARG A 1 173 ? -2.484 6.124 18.771 1.00 91.25 173 ARG A CA 1
ATOM 1392 C C . ARG A 1 173 ? -2.960 7.012 19.924 1.00 91.25 173 ARG A C 1
ATOM 1394 O O . ARG A 1 173 ? -2.190 7.831 20.405 1.00 91.25 173 ARG A O 1
ATOM 1401 N N . ARG A 1 174 ? -4.215 6.875 20.374 1.00 88.19 174 ARG A N 1
ATOM 1402 C CA . ARG A 1 174 ? -4.768 7.658 21.500 1.00 88.19 174 ARG A CA 1
ATOM 1403 C C . ARG A 1 174 ? -4.683 6.956 22.857 1.00 88.19 174 ARG A C 1
ATOM 1405 O O . ARG A 1 174 ? -4.727 7.637 23.870 1.00 88.19 174 ARG A O 1
ATOM 1412 N N . ARG A 1 175 ? -4.630 5.619 22.885 1.00 90.19 175 ARG A N 1
ATOM 1413 C CA . ARG A 1 175 ? -4.690 4.817 24.124 1.00 90.19 175 ARG A CA 1
ATOM 1414 C C . ARG A 1 175 ? -3.330 4.260 24.537 1.00 90.19 175 ARG A C 1
ATOM 1416 O O . ARG A 1 175 ? -3.054 4.167 25.723 1.00 90.19 175 ARG A O 1
ATOM 1423 N N . LYS A 1 176 ? -2.508 3.856 23.565 1.00 92.69 176 LYS A N 1
ATOM 1424 C CA . LYS A 1 176 ? -1.197 3.224 23.770 1.00 92.69 176 LYS A CA 1
ATOM 1425 C C . LYS A 1 176 ? -0.193 3.778 22.747 1.00 92.69 176 LYS A C 1
ATOM 1427 O O . LYS A 1 176 ? 0.137 3.080 21.789 1.00 92.69 176 LYS A O 1
ATOM 1432 N N . PRO A 1 177 ? 0.264 5.035 22.901 1.00 91.06 177 PRO A N 1
ATOM 1433 C CA . PRO A 1 177 ? 1.051 5.726 21.878 1.00 91.06 177 PRO A CA 1
ATOM 1434 C C . PRO A 1 177 ? 2.390 5.041 21.570 1.00 91.06 177 PRO A C 1
ATOM 1436 O O . PRO A 1 177 ? 2.740 4.923 20.402 1.00 91.06 177 PRO A O 1
ATOM 1439 N N . SER A 1 178 ? 3.090 4.508 22.577 1.00 93.12 178 SER A N 1
ATOM 1440 C CA . SER A 1 178 ? 4.350 3.769 22.373 1.00 93.12 178 SER A CA 1
ATOM 1441 C C . SER A 1 178 ? 4.160 2.522 21.489 1.00 93.12 178 SER A C 1
ATOM 1443 O O . SER A 1 178 ? 4.862 2.344 20.491 1.00 93.12 178 SER A O 1
ATOM 1445 N N . GLN A 1 179 ? 3.136 1.709 21.775 1.00 94.31 179 GLN A N 1
ATOM 1446 C CA . GLN A 1 179 ? 2.806 0.540 20.950 1.00 94.31 179 GLN A CA 1
ATOM 1447 C C . GLN A 1 179 ? 2.341 0.954 19.552 1.00 94.31 179 GLN A C 1
ATOM 1449 O O . GLN A 1 179 ? 2.715 0.326 18.568 1.00 94.31 179 GLN A O 1
ATOM 1454 N N . ALA A 1 180 ? 1.562 2.035 19.446 1.00 94.00 180 ALA A N 1
ATOM 1455 C CA . ALA A 1 180 ? 1.126 2.552 18.156 1.00 94.00 180 ALA A CA 1
ATOM 1456 C C . ALA A 1 180 ? 2.326 2.923 17.274 1.00 94.00 180 ALA A C 1
ATOM 1458 O O . ALA A 1 180 ? 2.361 2.527 16.114 1.00 94.00 180 ALA A O 1
ATOM 1459 N N . ILE A 1 181 ? 3.311 3.650 17.813 1.00 95.12 181 ILE A N 1
ATOM 1460 C CA . ILE A 1 181 ? 4.517 4.040 17.067 1.00 95.12 181 ILE A CA 1
ATOM 1461 C C . ILE A 1 181 ? 5.264 2.805 16.559 1.00 95.12 181 ILE A C 1
ATOM 1463 O O . ILE A 1 181 ? 5.694 2.803 15.411 1.00 95.12 181 ILE A O 1
ATOM 1467 N N . SER A 1 182 ? 5.341 1.738 17.357 1.00 96.00 182 SER A N 1
ATOM 1468 C CA . SER A 1 182 ? 5.967 0.479 16.928 1.00 96.00 182 SER A CA 1
ATOM 1469 C C . SER A 1 182 ? 5.268 -0.121 15.702 1.00 96.00 182 SER A C 1
ATOM 1471 O O . SER A 1 182 ? 5.937 -0.521 14.757 1.00 96.00 182 SER A O 1
ATOM 1473 N N . TRP A 1 183 ? 3.930 -0.112 15.667 1.00 96.25 183 TRP A N 1
ATOM 1474 C CA . TRP A 1 183 ? 3.165 -0.544 14.490 1.00 96.25 183 TRP A CA 1
ATOM 1475 C C . TRP A 1 183 ? 3.369 0.365 13.280 1.00 96.25 183 TRP A C 1
ATOM 1477 O O . TRP A 1 183 ? 3.472 -0.126 12.162 1.00 96.25 183 TRP A O 1
ATOM 1487 N N . LEU A 1 184 ? 3.450 1.681 13.487 1.00 96.31 184 LEU A N 1
ATOM 1488 C CA . LEU A 1 184 ? 3.670 2.628 12.396 1.00 96.31 184 LEU A CA 1
ATOM 1489 C C . LEU A 1 184 ? 5.053 2.450 11.769 1.00 96.31 184 LEU A C 1
ATOM 1491 O O . LEU A 1 184 ? 5.162 2.248 10.565 1.00 96.31 184 LEU A O 1
ATOM 1495 N N . VAL A 1 185 ? 6.100 2.499 12.594 1.00 97.06 185 VAL A N 1
ATOM 1496 C CA . VAL A 1 185 ? 7.490 2.370 12.145 1.00 97.06 185 VAL A CA 1
ATOM 1497 C C . VAL A 1 185 ? 7.740 0.970 11.595 1.00 97.06 185 VAL A C 1
ATOM 1499 O O . VAL A 1 185 ? 8.314 0.836 10.520 1.00 97.06 185 VAL A O 1
ATOM 1502 N N . GLY A 1 186 ? 7.254 -0.067 12.281 1.00 96.38 186 GLY A N 1
ATOM 1503 C CA . GLY A 1 186 ? 7.368 -1.451 11.832 1.00 96.38 186 GLY A CA 1
ATOM 1504 C C . GLY A 1 186 ? 6.626 -1.706 10.521 1.00 96.38 186 GLY A C 1
ATOM 1505 O O . GLY A 1 186 ? 7.178 -2.343 9.632 1.00 96.38 186 GLY A O 1
ATOM 1506 N N . GLY A 1 187 ? 5.416 -1.164 10.360 1.00 95.94 187 GLY A N 1
ATOM 1507 C CA . GLY A 1 187 ? 4.634 -1.291 9.129 1.00 95.94 187 GLY A CA 1
ATOM 1508 C C . GLY A 1 187 ? 5.253 -0.549 7.944 1.00 95.94 187 GLY A C 1
ATOM 1509 O O . GLY A 1 187 ? 5.349 -1.114 6.859 1.00 95.94 187 GLY A O 1
ATOM 1510 N N . ILE A 1 188 ? 5.738 0.682 8.149 1.00 96.12 188 ILE A N 1
ATOM 1511 C CA . ILE A 1 188 ? 6.471 1.433 7.115 1.00 96.12 188 ILE A CA 1
ATOM 1512 C C . ILE A 1 188 ? 7.767 0.704 6.748 1.00 96.12 188 ILE A C 1
ATOM 1514 O O . ILE A 1 188 ? 8.034 0.491 5.569 1.00 96.12 188 ILE A O 1
ATOM 1518 N N . GLY A 1 189 ? 8.548 0.281 7.745 1.00 96.69 189 GLY A N 1
ATOM 1519 C CA . GLY A 1 189 ? 9.785 -0.465 7.530 1.00 96.69 189 GLY A CA 1
ATOM 1520 C C . GLY A 1 189 ? 9.541 -1.767 6.770 1.00 96.69 189 GLY A C 1
ATOM 1521 O O . GLY A 1 189 ? 10.238 -2.047 5.801 1.00 96.69 189 GLY A O 1
ATOM 1522 N N . PHE A 1 190 ? 8.509 -2.527 7.139 1.00 95.06 190 PHE A N 1
ATOM 1523 C CA . PHE A 1 190 ? 8.133 -3.755 6.443 1.00 95.06 190 PHE A CA 1
ATOM 1524 C C . PHE A 1 190 ? 7.686 -3.493 5.000 1.00 95.06 190 PHE A C 1
ATOM 1526 O O . PHE A 1 190 ? 8.150 -4.179 4.092 1.00 95.06 190 PHE A O 1
ATOM 1533 N N . GLY A 1 191 ? 6.851 -2.475 4.769 1.00 94.12 191 GLY A N 1
ATOM 1534 C CA . GLY A 1 191 ? 6.432 -2.062 3.427 1.00 94.12 191 GLY A CA 1
ATOM 1535 C C . GLY A 1 191 ? 7.607 -1.682 2.526 1.00 94.12 191 GLY A C 1
ATOM 1536 O O . GLY A 1 191 ? 7.686 -2.153 1.393 1.00 94.12 191 GLY A O 1
ATOM 1537 N N . LEU A 1 192 ? 8.564 -0.906 3.042 1.00 92.94 192 LEU A N 1
ATOM 1538 C CA . LEU A 1 192 ? 9.781 -0.541 2.311 1.00 92.94 192 LEU A CA 1
ATOM 1539 C C . LEU A 1 192 ? 10.671 -1.759 2.029 1.00 92.94 192 LEU A C 1
ATOM 1541 O O . LEU A 1 192 ? 11.129 -1.930 0.902 1.00 92.94 192 LEU A O 1
ATOM 1545 N N . LEU A 1 193 ? 10.878 -2.636 3.016 1.00 91.44 193 LEU A N 1
ATOM 1546 C CA . LEU A 1 193 ? 11.672 -3.858 2.852 1.00 91.44 193 LEU A CA 1
ATOM 1547 C C . LEU A 1 193 ? 11.071 -4.802 1.805 1.00 91.44 193 LEU A C 1
ATOM 1549 O O . LEU A 1 193 ? 11.799 -5.334 0.967 1.00 91.44 193 LEU A O 1
ATOM 1553 N N . VAL A 1 194 ? 9.750 -4.991 1.819 1.00 90.50 194 VAL A N 1
ATOM 1554 C CA . VAL A 1 194 ? 9.056 -5.783 0.795 1.00 90.50 194 VAL A CA 1
ATOM 1555 C C . VAL A 1 194 ? 9.102 -5.079 -0.557 1.00 90.50 194 VAL A C 1
ATOM 1557 O O . VAL A 1 194 ? 9.340 -5.744 -1.561 1.00 90.50 194 VAL A O 1
ATOM 1560 N N . GLY A 1 195 ? 8.961 -3.751 -0.591 1.00 88.00 195 GLY A N 1
ATOM 1561 C CA . GLY A 1 195 ? 9.146 -2.930 -1.789 1.00 88.00 195 GLY A CA 1
ATOM 1562 C C . GLY A 1 195 ? 10.499 -3.166 -2.466 1.00 88.00 195 GLY A C 1
ATOM 1563 O O . GLY A 1 195 ? 10.556 -3.337 -3.679 1.00 88.00 195 GLY A O 1
ATOM 1564 N N . LEU A 1 196 ? 11.575 -3.276 -1.683 1.00 84.06 196 LEU A N 1
ATOM 1565 C CA . LEU A 1 196 ? 12.899 -3.651 -2.188 1.00 84.06 196 LEU A CA 1
ATOM 1566 C C . LEU A 1 196 ? 12.946 -5.116 -2.654 1.00 84.06 196 LEU A C 1
ATOM 1568 O O . LEU A 1 196 ? 13.526 -5.420 -3.693 1.00 84.06 196 LEU A O 1
ATOM 1572 N N . ALA A 1 197 ? 12.307 -6.035 -1.923 1.00 82.88 197 ALA A N 1
ATOM 1573 C CA . ALA A 1 197 ? 12.291 -7.462 -2.259 1.00 82.88 197 ALA A CA 1
ATOM 1574 C C . ALA A 1 197 ? 11.582 -7.780 -3.591 1.00 82.88 197 ALA A C 1
ATOM 1576 O O . ALA A 1 197 ? 11.906 -8.777 -4.241 1.00 82.88 197 ALA A O 1
ATOM 1577 N N . ILE A 1 198 ? 10.611 -6.953 -3.994 1.00 79.75 198 ILE A N 1
ATOM 1578 C CA . ILE A 1 198 ? 9.801 -7.157 -5.206 1.00 79.75 198 ILE A CA 1
ATOM 1579 C C . ILE A 1 198 ? 10.414 -6.536 -6.468 1.00 79.75 198 ILE A C 1
ATOM 1581 O O . ILE A 1 198 ? 9.823 -6.676 -7.538 1.00 79.75 198 ILE A O 1
ATOM 1585 N N . LEU 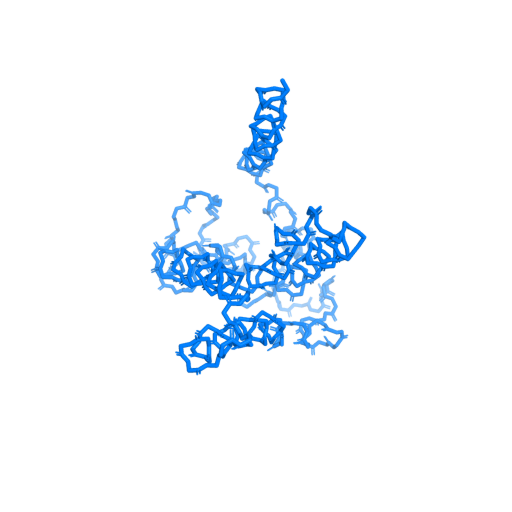A 1 199 ? 11.585 -5.893 -6.376 1.00 74.44 199 LEU A N 1
ATOM 1586 C CA . LEU A 1 199 ? 12.360 -5.407 -7.524 1.00 74.44 199 LEU A CA 1
ATOM 1587 C C . LEU A 1 199 ? 12.912 -6.602 -8.323 1.00 74.44 199 LEU A C 1
ATOM 1589 O O . LEU A 1 199 ? 14.089 -6.945 -8.233 1.00 74.44 199 LEU A O 1
ATOM 1593 N N . ARG A 1 200 ? 12.032 -7.286 -9.063 1.00 66.25 200 ARG A N 1
ATOM 1594 C CA . ARG A 1 200 ? 12.311 -8.518 -9.809 1.00 66.25 200 ARG A CA 1
ATOM 1595 C C . ARG A 1 200 ? 12.352 -8.289 -11.310 1.00 66.25 200 ARG A C 1
ATOM 1597 O O . ARG A 1 200 ? 11.452 -7.632 -11.824 1.00 66.25 200 ARG A O 1
ATOM 1604 N N . PRO A 1 201 ? 13.287 -8.934 -12.022 1.00 56.16 201 PRO A N 1
ATOM 1605 C CA . PRO A 1 201 ? 13.354 -8.849 -13.466 1.00 56.16 201 PRO A CA 1
ATOM 1606 C C . PRO A 1 201 ? 12.384 -9.811 -14.194 1.00 56.16 201 PRO A C 1
ATOM 1608 O O . PRO A 1 201 ? 12.750 -10.374 -15.216 1.00 56.16 201 PRO A O 1
ATOM 1611 N N . THR A 1 202 ? 11.180 -10.060 -13.664 1.00 52.53 202 THR A N 1
ATOM 1612 C CA . THR A 1 202 ? 10.217 -11.039 -14.224 1.00 52.53 202 THR A CA 1
ATOM 1613 C C . THR A 1 202 ? 8.993 -10.395 -14.839 1.00 52.53 202 THR A C 1
ATOM 1615 O O . THR A 1 202 ? 8.336 -9.606 -14.111 1.00 52.53 202 THR A O 1
#

Nearest PDB structures (foldseek):
  5ww9-assembly1_B  TM=2.873E-01  e=6.911E+00  Mycolicibacterium smegmatis MC2 155
  4m32-assembly1_C  TM=2.550E-01  e=6.204E+00  Mycolicibacterium smegmatis MC2 155
  4m35-assembly1_A  TM=2.531E-01  e=8.575E+00  Mycolicibacterium smegmatis MC2 155

Foldseek 3Di:
DVVVVVVVVVVVVVVVVVVVVVVLVCCQVPVVVLVVLCVQQPFDDPPDDDHPPPPLPHPPLVVCQVCLLVVLCVLLVVLVCLLVVVVPDVVSVVCNVVSVQSNVLCCVFLNPVFVPVDQQWQQADDSLLDVRNPHDFHHDGQPHRGNHNHGHPPPDSSLRSLLSQLVCLVVCCVPPVVVNVCSNVNSVVRSVSNVSSPSDSD

pLDDT: mean 85.22, std 12.65, range [41.62, 97.62]

Solvent-accessible surface area (backbone atoms only — not comparable to full-atom values): 10838 Å² total; per-residue (Å²): 117,68,64,64,54,49,52,55,50,53,51,52,50,52,51,53,50,50,50,52,51,50,54,48,49,51,36,65,79,62,44,45,64,59,54,52,48,39,72,58,50,64,68,69,67,96,80,66,95,79,77,77,67,93,29,65,86,32,84,67,27,31,55,39,56,79,47,41,55,50,65,40,47,52,56,32,50,53,21,45,51,41,38,60,45,26,76,80,36,77,80,38,46,82,47,30,66,62,18,47,50,48,39,49,49,49,47,48,46,37,47,38,46,27,46,57,60,25,25,77,67,25,13,26,61,42,71,49,41,16,48,80,49,74,31,84,39,78,88,63,56,93,92,40,72,36,87,38,91,68,77,21,52,48,55,52,53,66,36,41,34,21,37,51,47,22,54,60,19,80,76,25,51,89,81,40,48,70,64,11,48,50,27,37,54,50,8,50,51,45,14,52,53,40,47,60,29,61,73,56,88,121

Mean predicted aligned error: 7.07 Å